Protein AF-A0A7M7NZY8-F1 (afdb_monomer_lite)

Organism: Strongylocentrotus purpuratus (NCBI:txid7668)

Radius of gyration: 24.79 Å; chains: 1; bounding box: 60×45×64 Å

Secondary structure (DSSP, 8-state):
--HHHHHHHHHHTT--HHHHHHHHHHTTT-HHHHHHHHHHHHHHTSS-HHHHHHHHHHHHHHTTS------S----TTSSPPHHHHHHHHHH--GGGHHHHHHHTT--HHHHHHHHHHTTT-HHHHHHHHHHHHHHT-S-HHHHHHHHHHHHHHHHHHHHHHTTTSSSEEEEEE-TT-EEEE-SSTT-EEEE-TTS-SS-EEEEEEEE-SPPTT-PPPTT----S-EEEEESTT---SS--EEE-------S-GGG--------------

Structure (mmCIF, N/CA/C/O backbone):
data_AF-A0A7M7NZY8-F1
#
_entry.id   AF-A0A7M7NZY8-F1
#
loop_
_atom_site.group_PDB
_atom_site.id
_atom_site.type_symbol
_atom_site.label_atom_id
_atom_site.label_alt_id
_atom_site.label_comp_id
_atom_site.label_asym_id
_atom_site.label_entity_id
_atom_site.label_seq_id
_atom_site.pdbx_PDB_ins_code
_atom_site.Cartn_x
_atom_site.Cartn_y
_atom_site.Cartn_z
_atom_site.occupancy
_atom_site.B_iso_or_equiv
_atom_site.auth_seq_id
_atom_site.auth_comp_id
_atom_site.auth_asym_id
_atom_site.auth_atom_id
_atom_site.pdbx_PDB_model_num
ATOM 1 N N . MET A 1 1 ? 8.444 -15.765 -13.192 1.00 59.84 1 MET A N 1
ATOM 2 C CA . MET A 1 1 ? 9.111 -14.461 -12.995 1.00 59.84 1 MET A CA 1
ATOM 3 C C . MET A 1 1 ? 8.100 -13.329 -13.208 1.00 59.84 1 MET A C 1
ATOM 5 O O . MET A 1 1 ? 7.383 -13.372 -14.203 1.00 59.84 1 MET A O 1
ATOM 9 N N . THR A 1 2 ? 7.966 -12.378 -12.279 1.00 64.44 2 THR A N 1
ATOM 10 C CA . THR A 1 2 ? 7.088 -11.190 -12.392 1.00 64.44 2 THR A CA 1
ATOM 11 C C . THR A 1 2 ? 7.692 -10.133 -13.327 1.00 64.44 2 THR A C 1
ATOM 13 O O . THR A 1 2 ? 8.817 -10.298 -13.799 1.00 64.44 2 THR A O 1
ATOM 16 N N . VAL A 1 3 ? 6.959 -9.047 -13.626 1.00 62.47 3 VAL A N 1
ATOM 17 C CA . VAL A 1 3 ? 7.521 -7.941 -14.431 1.00 62.47 3 VAL A CA 1
ATOM 18 C C . VAL A 1 3 ? 8.619 -7.193 -13.709 1.00 62.47 3 VAL A C 1
ATOM 20 O O . VAL A 1 3 ? 9.665 -6.949 -14.302 1.00 62.47 3 VAL A O 1
ATOM 23 N N . ASP A 1 4 ? 8.470 -6.995 -12.406 1.00 64.69 4 ASP A N 1
ATOM 24 C CA . ASP A 1 4 ? 9.533 -6.416 -11.591 1.00 64.69 4 ASP A CA 1
ATOM 25 C C . ASP A 1 4 ? 10.825 -7.239 -11.685 1.00 64.69 4 ASP A C 1
ATOM 27 O O . ASP A 1 4 ? 11.887 -6.680 -11.943 1.00 64.69 4 ASP A O 1
ATOM 31 N N . GLN A 1 5 ? 10.711 -8.569 -11.604 1.00 69.69 5 GLN A N 1
ATOM 32 C CA . GLN A 1 5 ? 11.854 -9.474 -11.709 1.00 69.69 5 GLN A CA 1
ATOM 33 C C . GLN A 1 5 ? 12.488 -9.490 -13.117 1.00 69.69 5 GLN A C 1
ATOM 35 O O . GLN A 1 5 ? 13.687 -9.716 -13.236 1.00 69.69 5 GLN A O 1
ATOM 40 N N . PHE A 1 6 ? 11.722 -9.224 -14.185 1.00 72.12 6 PHE A N 1
ATOM 41 C CA . PHE A 1 6 ? 12.264 -9.095 -15.547 1.00 72.12 6 PHE A CA 1
ATOM 42 C C . PHE A 1 6 ? 13.134 -7.846 -15.701 1.00 72.12 6 PHE A C 1
ATOM 44 O O . PHE A 1 6 ? 14.261 -7.947 -16.185 1.00 72.12 6 PHE A O 1
ATOM 51 N N . TYR A 1 7 ? 12.643 -6.690 -15.250 1.00 72.94 7 TYR A N 1
ATOM 52 C CA . TYR A 1 7 ? 13.412 -5.447 -15.310 1.00 72.94 7 TYR A CA 1
ATOM 53 C C . TYR A 1 7 ? 14.592 -5.451 -14.327 1.00 72.94 7 TYR A C 1
ATOM 55 O O . TYR A 1 7 ? 15.663 -4.970 -14.689 1.00 72.94 7 TYR A O 1
ATOM 63 N N . ASP A 1 8 ? 14.448 -6.047 -13.136 1.00 72.25 8 ASP A N 1
ATOM 64 C CA . ASP A 1 8 ? 15.563 -6.246 -12.196 1.00 72.25 8 ASP A CA 1
ATOM 65 C C . ASP A 1 8 ? 16.687 -7.063 -12.815 1.00 72.25 8 ASP A C 1
ATOM 67 O O . ASP A 1 8 ? 17.841 -6.635 -12.813 1.00 72.25 8 ASP A O 1
ATOM 71 N N . LEU A 1 9 ? 16.341 -8.230 -13.365 1.00 73.50 9 LEU A N 1
ATOM 72 C CA . LEU A 1 9 ? 17.308 -9.121 -13.983 1.00 73.50 9 LEU A CA 1
ATOM 73 C C . LEU A 1 9 ? 17.964 -8.446 -15.1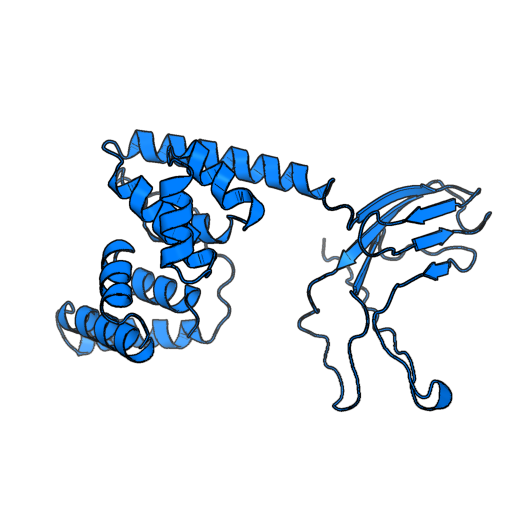89 1.00 73.50 9 LEU A C 1
ATOM 75 O O . LEU A 1 9 ? 19.183 -8.469 -15.314 1.00 73.50 9 LEU A O 1
ATOM 79 N N . GLY A 1 10 ? 17.184 -7.787 -16.046 1.00 75.75 10 GLY A N 1
ATOM 80 C CA . GLY A 1 10 ? 17.710 -7.067 -17.202 1.00 75.75 10 GLY A CA 1
ATOM 81 C C . GLY A 1 10 ? 18.699 -5.964 -16.821 1.00 75.75 10 GLY A C 1
ATOM 82 O O . GLY A 1 10 ? 19.796 -5.903 -17.377 1.00 75.75 10 GLY A O 1
ATOM 83 N N . VAL A 1 11 ? 18.364 -5.132 -15.831 1.00 75.25 11 VAL A N 1
ATOM 84 C CA . VAL A 1 11 ? 19.261 -4.072 -15.342 1.00 75.25 11 VAL A CA 1
ATOM 85 C C . VAL A 1 11 ? 20.499 -4.663 -14.659 1.00 75.25 11 VAL A C 1
ATOM 87 O O . VAL A 1 11 ? 21.604 -4.176 -14.894 1.00 75.25 11 VAL A O 1
ATOM 90 N N . ALA A 1 12 ? 20.358 -5.734 -13.871 1.00 71.00 12 ALA A N 1
ATOM 91 C CA . ALA A 1 12 ? 21.488 -6.431 -13.246 1.00 71.00 12 ALA A CA 1
ATOM 92 C C . ALA A 1 12 ? 22.446 -7.047 -14.282 1.00 71.00 12 ALA A C 1
ATOM 94 O O . ALA A 1 12 ? 23.657 -7.084 -14.073 1.00 71.00 12 ALA A O 1
ATOM 95 N N . LEU A 1 13 ? 21.914 -7.465 -15.431 1.00 70.69 13 LEU A N 1
ATOM 96 C CA . LEU A 1 13 ? 22.676 -7.949 -16.581 1.00 70.69 13 LEU A CA 1
ATOM 97 C C . LEU A 1 13 ? 23.252 -6.813 -17.452 1.00 70.69 13 LEU A C 1
ATOM 99 O O . LEU A 1 13 ? 23.922 -7.086 -18.449 1.00 70.69 13 LEU A O 1
ATOM 103 N N . GLY A 1 14 ? 23.025 -5.546 -17.088 1.00 68.62 14 GLY A N 1
ATOM 104 C CA . GLY A 1 14 ? 23.580 -4.372 -17.765 1.00 68.62 14 GLY A CA 1
ATOM 105 C C . GLY A 1 14 ? 22.779 -3.882 -18.974 1.00 68.62 14 GLY A C 1
ATOM 106 O O . GLY A 1 14 ? 23.318 -3.150 -19.805 1.00 68.62 14 GLY A O 1
ATOM 107 N N . PHE A 1 15 ? 21.513 -4.282 -19.112 1.00 73.38 15 PHE A N 1
ATOM 108 C CA . PHE A 1 15 ? 20.618 -3.724 -20.127 1.00 73.38 15 PHE A CA 1
ATOM 109 C C 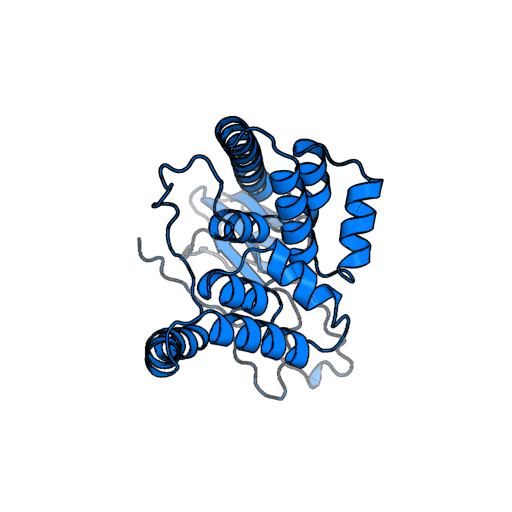. PHE A 1 15 ? 20.055 -2.388 -19.679 1.00 73.38 15 PHE A C 1
ATOM 111 O O . PHE A 1 15 ? 19.787 -2.175 -18.495 1.00 73.38 15 PHE A O 1
ATOM 118 N N . THR A 1 16 ? 19.799 -1.520 -20.656 1.00 77.25 16 THR A N 1
ATOM 119 C CA . THR A 1 16 ? 18.993 -0.329 -20.404 1.00 77.25 16 THR A CA 1
ATOM 120 C C . THR A 1 16 ? 17.505 -0.661 -20.436 1.00 77.25 16 THR A C 1
ATOM 122 O O . THR A 1 16 ? 17.083 -1.582 -21.142 1.00 77.25 16 THR A O 1
ATOM 125 N N . ILE A 1 17 ? 16.678 0.122 -19.742 1.00 73.62 17 ILE A N 1
ATOM 126 C CA . ILE A 1 17 ? 15.220 -0.079 -19.727 1.00 73.62 17 ILE A CA 1
ATOM 127 C C . ILE A 1 17 ? 14.646 -0.013 -21.150 1.00 73.62 17 ILE A C 1
ATOM 129 O O . ILE A 1 17 ? 13.806 -0.825 -21.512 1.00 73.62 17 ILE A O 1
ATOM 133 N N . GLN A 1 18 ? 15.175 0.865 -22.007 1.00 71.38 18 GLN A N 1
ATOM 134 C CA . GLN A 1 18 ? 14.760 0.946 -23.414 1.00 71.38 18 GLN A CA 1
ATOM 135 C C . GLN A 1 18 ? 15.075 -0.325 -24.216 1.00 71.38 18 GLN A C 1
ATOM 137 O O . GLN A 1 18 ? 14.305 -0.710 -25.095 1.00 71.38 18 GLN A O 1
ATOM 142 N N . GLN A 1 19 ? 16.209 -0.980 -23.945 1.00 73.38 19 GLN A N 1
ATOM 143 C CA . GLN A 1 19 ? 16.532 -2.258 -24.583 1.00 73.38 19 GLN A CA 1
ATOM 144 C C . GLN A 1 19 ? 15.552 -3.348 -24.137 1.00 73.38 19 GLN A C 1
ATOM 146 O O . GLN A 1 19 ? 15.123 -4.152 -24.964 1.00 73.38 19 GLN A O 1
ATOM 151 N N . LEU A 1 20 ? 15.161 -3.339 -22.862 1.00 75.25 20 LEU A N 1
ATOM 152 C CA . LEU A 1 20 ? 14.185 -4.270 -22.298 1.00 75.25 20 LEU A CA 1
ATOM 153 C C . LEU A 1 20 ? 12.774 -4.023 -22.849 1.00 75.25 20 LEU A C 1
ATOM 155 O O . LEU A 1 20 ? 12.127 -4.984 -23.259 1.00 75.25 20 LEU A O 1
ATOM 159 N N . ASP A 1 21 ? 12.352 -2.762 -22.985 1.00 71.50 21 ASP A N 1
ATOM 160 C CA . ASP A 1 21 ? 11.073 -2.376 -23.601 1.00 71.50 21 ASP A CA 1
ATOM 161 C C . ASP A 1 21 ? 10.961 -2.912 -25.039 1.00 71.50 21 ASP A C 1
ATOM 163 O O . ASP A 1 21 ? 9.914 -3.410 -25.450 1.00 71.50 21 ASP A O 1
ATOM 167 N N . VAL A 1 22 ? 12.042 -2.845 -25.829 1.00 73.50 22 VAL A N 1
ATOM 168 C CA . VAL A 1 22 ? 12.064 -3.370 -27.208 1.00 73.50 22 VAL A CA 1
ATOM 169 C C . VAL A 1 22 ? 11.944 -4.896 -27.232 1.00 73.50 22 VAL A C 1
ATOM 171 O O . VAL A 1 22 ? 11.266 -5.440 -28.110 1.00 73.50 22 VAL A O 1
ATOM 174 N N . ILE A 1 23 ? 12.597 -5.586 -26.294 1.00 69.75 23 ILE A N 1
ATOM 175 C CA . ILE A 1 23 ? 12.551 -7.050 -26.174 1.00 69.75 23 ILE A CA 1
ATOM 176 C C . ILE A 1 23 ? 11.149 -7.502 -25.744 1.00 69.75 23 ILE A C 1
ATOM 178 O O . ILE A 1 23 ? 10.574 -8.390 -26.375 1.00 69.75 23 ILE A O 1
ATOM 182 N N . GLU A 1 24 ? 10.562 -6.843 -24.744 1.00 68.94 24 GLU A N 1
ATOM 183 C CA . GLU A 1 24 ? 9.205 -7.119 -24.264 1.00 68.94 24 GLU A CA 1
ATOM 184 C C . GLU A 1 24 ? 8.153 -6.814 -25.345 1.00 68.94 24 GLU A C 1
ATOM 186 O O . GLU A 1 24 ? 7.290 -7.645 -25.638 1.00 68.94 24 GLU A O 1
ATOM 191 N N . TYR A 1 25 ? 8.274 -5.674 -26.034 1.00 64.19 25 TYR A N 1
ATOM 192 C CA . TYR A 1 25 ? 7.350 -5.260 -27.093 1.00 64.19 25 TYR A CA 1
ATOM 193 C C . TYR A 1 25 ? 7.310 -6.239 -28.274 1.00 64.19 25 TYR A C 1
ATOM 195 O O . TYR A 1 25 ? 6.233 -6.548 -28.790 1.00 64.19 25 TYR A O 1
ATOM 203 N N . ARG A 1 26 ? 8.465 -6.763 -28.711 1.00 60.44 26 ARG A N 1
ATOM 204 C CA . ARG A 1 26 ? 8.531 -7.738 -29.819 1.00 60.44 26 ARG A CA 1
ATOM 205 C C . ARG A 1 26 ? 7.840 -9.061 -29.494 1.00 60.44 26 ARG A C 1
ATOM 207 O O . ARG A 1 26 ? 7.480 -9.795 -30.414 1.00 60.44 26 ARG A O 1
ATOM 214 N N . ARG A 1 27 ? 7.654 -9.375 -28.212 1.00 62.91 27 ARG A N 1
ATOM 215 C CA . ARG A 1 27 ? 7.157 -10.665 -27.725 1.00 62.91 27 ARG A CA 1
ATOM 216 C C . ARG A 1 27 ? 5.874 -10.505 -26.922 1.00 62.91 27 ARG A C 1
ATOM 218 O O . ARG A 1 27 ? 5.691 -11.225 -25.955 1.00 62.91 27 ARG A O 1
ATOM 225 N N . PHE A 1 28 ? 4.978 -9.621 -27.374 1.00 53.75 28 PHE A N 1
ATOM 226 C CA . PHE A 1 28 ? 3.767 -9.061 -26.734 1.00 53.75 28 PHE A CA 1
ATOM 227 C C . PHE A 1 28 ? 2.837 -9.992 -25.907 1.00 53.75 28 PHE A C 1
ATOM 229 O O . PHE A 1 28 ? 1.859 -9.504 -25.345 1.00 53.75 28 PHE A O 1
ATOM 236 N N . ARG A 1 29 ? 3.086 -11.308 -25.827 1.00 53.41 29 ARG A N 1
ATOM 237 C CA . ARG A 1 29 ? 2.423 -12.288 -24.941 1.00 53.41 29 ARG A CA 1
ATOM 238 C C . ARG A 1 29 ? 3.301 -13.467 -24.485 1.00 53.41 29 ARG A C 1
ATOM 240 O O . ARG A 1 29 ? 2.819 -14.287 -23.712 1.00 53.41 29 ARG A O 1
ATOM 247 N N . ASP A 1 30 ? 4.545 -13.570 -24.946 1.00 66.12 30 ASP A N 1
ATOM 248 C CA . ASP A 1 30 ? 5.444 -14.685 -24.645 1.00 66.12 30 ASP A CA 1
ATOM 249 C C . ASP A 1 30 ? 6.611 -14.202 -23.787 1.00 66.12 30 ASP A C 1
ATOM 251 O O . ASP A 1 30 ? 7.681 -13.796 -24.251 1.00 66.12 30 ASP A O 1
ATOM 255 N N . ARG A 1 31 ? 6.334 -14.191 -22.489 1.00 65.00 31 ARG A N 1
ATOM 256 C CA . ARG A 1 31 ? 7.251 -13.696 -21.476 1.00 65.00 31 ARG A CA 1
ATOM 257 C C . ARG A 1 31 ? 8.487 -14.579 -21.357 1.00 65.00 31 ARG A C 1
ATOM 259 O O . ARG A 1 31 ? 9.580 -14.056 -21.177 1.00 65.00 31 ARG A O 1
ATOM 266 N N . GLU A 1 32 ? 8.319 -15.892 -21.463 1.00 59.44 32 GLU A N 1
ATOM 267 C CA . GLU A 1 32 ? 9.436 -16.837 -21.431 1.00 59.44 32 GLU A CA 1
ATOM 268 C C . GLU A 1 32 ? 10.366 -16.600 -22.621 1.00 59.44 32 GLU A C 1
ATOM 270 O O . GLU A 1 32 ? 11.583 -16.537 -22.444 1.00 59.44 32 GLU A O 1
ATOM 275 N N . GLN A 1 33 ? 9.807 -16.322 -23.799 1.00 62.62 33 GLN A N 1
ATOM 276 C CA . GLN A 1 33 ? 10.589 -15.964 -24.976 1.00 62.62 33 GLN A CA 1
ATOM 277 C C . GLN A 1 33 ? 11.263 -14.588 -24.858 1.00 62.62 33 GLN A C 1
ATOM 279 O O . GLN A 1 33 ? 12.395 -14.434 -25.308 1.00 62.62 33 GLN A O 1
ATOM 284 N N . ALA A 1 34 ? 10.625 -13.590 -24.237 1.00 64.94 34 ALA A N 1
ATOM 285 C CA . ALA A 1 34 ? 11.253 -12.288 -23.975 1.00 64.94 34 ALA A CA 1
ATOM 286 C C . ALA A 1 34 ? 12.458 -12.417 -23.025 1.00 64.94 34 ALA A C 1
ATOM 288 O O . ALA A 1 34 ? 13.508 -11.813 -23.244 1.00 64.94 34 ALA A O 1
ATOM 289 N N . ILE A 1 35 ? 12.322 -13.250 -21.990 1.00 66.50 35 ILE A N 1
ATOM 290 C CA . ILE A 1 35 ? 13.401 -13.576 -21.051 1.00 66.50 35 ILE A CA 1
ATOM 291 C C . ILE A 1 35 ? 14.525 -14.311 -21.777 1.00 66.50 35 ILE A C 1
ATOM 293 O O . ILE A 1 35 ? 15.690 -13.944 -21.640 1.00 66.50 35 ILE A O 1
ATOM 297 N N . TYR A 1 36 ? 14.183 -15.319 -22.577 1.00 63.19 36 TYR A N 1
ATOM 298 C CA . TYR A 1 36 ? 15.145 -16.056 -23.383 1.00 63.19 36 TYR A CA 1
ATOM 299 C C . TYR A 1 36 ? 15.918 -15.124 -24.326 1.00 63.19 36 TYR A C 1
ATOM 301 O O . TYR A 1 36 ? 17.146 -15.140 -24.316 1.00 63.19 36 TYR A O 1
ATOM 309 N N . ASP A 1 37 ? 15.231 -14.258 -25.073 1.00 65.19 37 ASP A N 1
ATOM 310 C CA . ASP A 1 37 ? 15.849 -13.316 -26.012 1.00 65.19 37 ASP A CA 1
ATOM 311 C C . ASP A 1 37 ? 16.771 -12.308 -25.288 1.00 65.19 37 ASP A C 1
ATOM 313 O O . ASP A 1 37 ? 17.864 -12.006 -25.776 1.00 65.19 37 ASP A O 1
ATOM 317 N N . MET A 1 38 ? 16.388 -11.835 -24.094 1.00 76.19 38 MET A N 1
ATOM 318 C CA . MET A 1 38 ? 17.239 -11.002 -23.230 1.00 76.19 38 MET A CA 1
ATOM 319 C C . MET A 1 38 ? 18.515 -11.745 -22.813 1.00 76.19 38 MET A C 1
ATOM 321 O O . MET A 1 38 ? 19.619 -11.227 -22.987 1.00 76.19 38 MET A O 1
ATOM 325 N N . LEU A 1 39 ? 18.383 -12.971 -22.303 1.00 67.44 39 LEU A N 1
ATOM 326 C CA . LEU A 1 39 ? 19.513 -13.786 -21.850 1.00 67.44 39 LEU A CA 1
ATOM 327 C C . LEU A 1 39 ? 20.437 -14.194 -23.007 1.00 67.44 39 LEU A C 1
ATOM 329 O O . LEU A 1 39 ? 21.658 -14.226 -22.845 1.00 67.44 39 LEU A O 1
ATOM 333 N N . VAL A 1 40 ? 19.881 -14.457 -24.192 1.00 68.50 40 VAL A N 1
ATOM 334 C CA . VAL A 1 40 ? 20.647 -14.715 -25.419 1.00 68.50 40 VAL A CA 1
ATOM 335 C C . VAL A 1 40 ? 21.450 -13.479 -25.805 1.00 68.50 40 VAL A C 1
ATOM 337 O O . VAL A 1 40 ? 22.667 -13.578 -25.949 1.00 68.50 40 VAL A O 1
ATOM 340 N N . THR A 1 41 ? 20.795 -12.318 -25.877 1.00 71.94 41 THR A N 1
ATOM 341 C CA . THR A 1 41 ? 21.437 -11.037 -26.208 1.00 71.94 41 THR A CA 1
ATOM 342 C C . THR A 1 41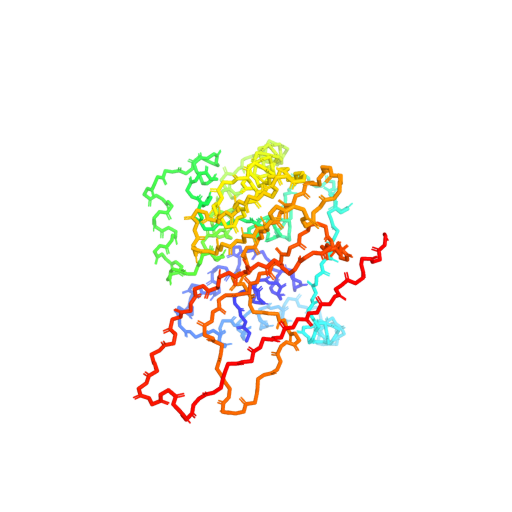 ? 22.547 -10.698 -25.213 1.00 71.94 41 THR A C 1
ATOM 344 O O . THR A 1 41 ? 23.581 -10.150 -25.585 1.00 71.94 41 THR A O 1
ATOM 347 N N . TRP A 1 42 ? 22.354 -11.028 -23.936 1.00 77.06 42 TRP A N 1
ATOM 348 C CA . TRP A 1 42 ? 23.350 -10.805 -22.896 1.00 77.06 42 TRP A CA 1
ATOM 349 C C . TRP A 1 42 ? 24.580 -11.685 -23.093 1.00 77.06 42 TRP A C 1
ATOM 351 O O . TRP A 1 42 ? 25.706 -11.193 -23.095 1.00 77.06 42 TRP A O 1
ATOM 361 N N . ARG A 1 43 ? 24.353 -12.989 -23.279 1.00 66.81 43 ARG A N 1
ATOM 362 C CA . ARG A 1 43 ? 25.396 -13.995 -23.487 1.00 66.81 43 ARG A CA 1
ATOM 363 C C . ARG A 1 43 ? 26.246 -13.675 -24.713 1.00 66.81 43 ARG A C 1
ATOM 365 O O . ARG A 1 43 ? 27.458 -13.834 -24.655 1.00 66.81 43 ARG A O 1
ATOM 372 N N . GLU A 1 44 ? 25.627 -13.207 -25.794 1.00 71.31 44 GLU A N 1
ATOM 373 C CA . GLU A 1 44 ? 26.321 -12.803 -27.024 1.00 71.31 44 GLU A CA 1
ATOM 374 C C . GLU A 1 44 ? 27.232 -11.581 -26.832 1.00 71.31 44 GLU A C 1
ATOM 376 O O . GLU A 1 44 ? 28.187 -11.406 -27.585 1.00 71.31 44 GLU A O 1
ATOM 381 N N . ARG A 1 45 ? 26.979 -10.751 -25.811 1.00 73.00 45 ARG A N 1
ATOM 382 C CA . ARG A 1 45 ? 27.817 -9.593 -25.455 1.00 73.00 45 ARG A CA 1
ATOM 383 C C . ARG A 1 45 ? 28.998 -9.952 -24.548 1.00 73.00 45 ARG A C 1
ATOM 385 O O . ARG A 1 45 ? 29.848 -9.095 -24.314 1.00 73.00 45 ARG A O 1
ATOM 392 N N . GLN A 1 46 ? 29.058 -11.176 -24.022 1.00 70.00 46 GLN A N 1
ATOM 393 C CA . GLN A 1 46 ? 30.133 -11.587 -23.122 1.00 70.00 46 GLN A CA 1
ATOM 394 C C . GLN A 1 46 ? 31.379 -12.041 -23.898 1.00 70.00 46 GLN A C 1
ATOM 396 O O . GLN A 1 46 ? 31.260 -12.720 -24.917 1.00 70.00 46 GLN A O 1
ATOM 401 N N . PRO A 1 47 ? 32.593 -11.738 -23.402 1.00 70.19 47 PRO A N 1
ATOM 402 C CA . PRO A 1 47 ? 33.840 -12.070 -24.094 1.00 70.19 47 PRO A CA 1
ATOM 403 C C . PRO A 1 47 ? 34.128 -13.580 -24.153 1.00 70.19 47 PRO A C 1
ATOM 405 O O . PRO A 1 47 ? 34.896 -14.026 -25.000 1.00 70.19 47 PRO A O 1
ATOM 408 N N . SER A 1 48 ? 33.537 -14.383 -23.259 1.00 76.81 48 SER A N 1
ATOM 409 C CA . SER A 1 48 ? 33.600 -15.849 -23.307 1.00 76.81 48 SER A CA 1
ATOM 410 C C . SER A 1 48 ? 32.460 -16.498 -22.515 1.00 76.81 48 SER A C 1
ATOM 412 O O . SER A 1 48 ? 31.917 -15.904 -21.581 1.00 76.81 48 SER A O 1
ATOM 414 N N . GLY A 1 49 ? 32.139 -17.757 -22.833 1.00 64.50 49 GLY A N 1
ATOM 415 C CA . GLY A 1 49 ? 31.128 -18.530 -22.098 1.00 64.50 49 GLY A CA 1
ATOM 416 C C . GLY A 1 49 ? 31.492 -18.799 -20.631 1.00 64.50 49 GLY A C 1
ATOM 417 O O . GLY A 1 49 ? 30.601 -18.908 -19.793 1.00 64.50 49 GLY A O 1
ATOM 418 N N . HIS A 1 50 ? 32.788 -18.848 -20.300 1.00 66.94 50 HIS A N 1
ATOM 419 C CA . HIS A 1 50 ? 33.259 -18.983 -18.918 1.00 66.94 50 HIS A CA 1
ATOM 420 C C . HIS A 1 50 ? 32.989 -17.707 -18.107 1.00 66.94 50 HIS A C 1
ATOM 422 O O . HIS A 1 50 ? 32.465 -17.784 -17.001 1.00 66.94 50 HIS A O 1
ATOM 428 N N . ALA A 1 51 ? 33.278 -16.530 -18.675 1.00 64.06 51 ALA A N 1
ATOM 429 C CA . ALA A 1 51 ? 32.987 -15.245 -18.035 1.00 64.06 51 ALA A CA 1
ATOM 430 C C . ALA A 1 51 ? 31.475 -15.027 -17.837 1.00 64.06 51 ALA A C 1
ATOM 432 O O . ALA A 1 51 ? 31.049 -14.580 -16.775 1.00 64.06 51 ALA A O 1
ATOM 433 N N . ALA A 1 52 ? 30.658 -15.425 -18.821 1.00 58.62 52 ALA A N 1
ATOM 434 C CA . ALA A 1 52 ? 29.203 -15.404 -18.691 1.00 58.62 52 ALA A CA 1
ATOM 435 C C . ALA A 1 52 ? 28.718 -16.305 -17.539 1.00 58.62 52 ALA A C 1
ATOM 437 O O . ALA A 1 52 ? 27.865 -15.913 -16.752 1.00 58.62 52 ALA A O 1
ATOM 438 N N . ARG A 1 53 ? 29.276 -17.511 -17.394 1.00 63.81 53 ARG A N 1
ATOM 439 C CA . ARG A 1 53 ? 28.866 -18.448 -16.340 1.00 63.81 53 ARG A CA 1
ATOM 440 C C . ARG A 1 53 ? 29.184 -17.934 -14.930 1.00 63.81 53 ARG A C 1
ATOM 442 O O . ARG A 1 53 ? 28.318 -18.019 -14.065 1.00 63.81 53 ARG A O 1
ATOM 449 N N . GLU A 1 54 ? 30.373 -17.367 -14.727 1.00 68.06 54 GLU A N 1
ATOM 450 C CA . GLU A 1 54 ? 30.802 -16.797 -13.437 1.00 68.06 54 GLU A CA 1
ATOM 451 C C . GLU A 1 54 ? 29.948 -15.593 -13.008 1.00 68.06 54 GLU A C 1
ATOM 453 O O . GLU A 1 54 ? 29.672 -15.424 -11.825 1.00 68.06 54 GLU A O 1
ATOM 458 N N . MET A 1 55 ? 29.475 -14.776 -13.957 1.00 64.44 55 MET A N 1
ATOM 459 C CA . MET A 1 55 ? 28.573 -13.655 -13.656 1.00 64.44 55 MET A CA 1
ATOM 460 C C . MET A 1 55 ? 27.115 -14.088 -13.447 1.00 64.44 55 MET A C 1
ATOM 462 O O . MET A 1 55 ? 26.383 -13.441 -12.704 1.00 64.44 55 MET A O 1
ATOM 466 N N . PHE A 1 56 ? 26.674 -15.160 -14.109 1.00 59.16 56 PHE A N 1
ATOM 467 C CA . PHE A 1 56 ? 25.274 -15.591 -14.094 1.00 59.16 56 PHE A CA 1
ATOM 468 C C . PHE A 1 56 ? 24.900 -16.404 -12.847 1.00 59.16 56 PHE A C 1
ATOM 470 O O . PHE A 1 56 ? 23.787 -16.269 -12.345 1.00 59.16 56 PHE A O 1
ATOM 477 N N . LEU A 1 57 ? 25.817 -17.227 -12.325 1.00 61.28 57 LEU A N 1
ATOM 478 C CA . LEU A 1 57 ? 25.551 -18.105 -11.176 1.00 61.28 57 LEU A CA 1
ATOM 479 C C . LEU A 1 57 ? 25.167 -17.344 -9.887 1.00 61.28 57 LEU A C 1
ATOM 481 O O . LEU A 1 57 ? 24.125 -17.673 -9.322 1.00 61.28 57 LEU A O 1
ATOM 485 N N . PRO A 1 58 ? 25.888 -16.286 -9.460 1.00 63.19 58 PRO A N 1
ATOM 486 C CA . PRO A 1 58 ? 25.512 -15.523 -8.265 1.00 63.19 58 PRO A CA 1
ATOM 487 C C . PRO A 1 58 ? 24.190 -14.759 -8.434 1.00 63.19 58 PRO A C 1
ATOM 489 O O . PRO A 1 58 ? 23.441 -14.581 -7.476 1.00 63.19 58 PRO A O 1
ATOM 492 N N . LEU A 1 59 ? 23.884 -14.310 -9.660 1.00 58.03 59 LEU A N 1
ATOM 493 C CA . LEU A 1 59 ? 22.619 -13.639 -9.974 1.00 58.03 59 LEU A CA 1
ATOM 494 C C . LEU A 1 59 ? 21.435 -14.602 -9.839 1.00 58.03 59 LEU A C 1
ATOM 496 O O . LEU A 1 59 ? 20.431 -14.235 -9.234 1.00 58.03 59 LEU A O 1
ATOM 500 N N . MET A 1 60 ? 21.571 -15.833 -10.337 1.00 53.22 60 MET A N 1
ATOM 501 C CA . MET A 1 60 ? 20.564 -16.885 -10.169 1.00 53.22 60 MET A CA 1
ATOM 502 C C . MET A 1 60 ? 20.322 -17.230 -8.695 1.00 53.22 60 MET A C 1
ATOM 504 O O . MET A 1 60 ? 19.169 -17.336 -8.296 1.00 53.22 60 MET A O 1
ATOM 508 N N . GLU A 1 61 ? 21.377 -17.323 -7.881 1.00 54.81 61 GLU A N 1
ATOM 509 C CA . GLU A 1 61 ? 21.256 -17.565 -6.433 1.00 54.81 61 GLU A CA 1
ATOM 510 C C . GLU A 1 61 ? 20.611 -16.381 -5.686 1.00 54.81 61 GLU A C 1
ATOM 512 O O . GLU A 1 61 ? 19.879 -16.576 -4.718 1.00 54.81 61 GLU A O 1
ATOM 517 N N . SER A 1 62 ? 20.820 -15.142 -6.151 1.00 54.41 62 SER A N 1
ATOM 518 C CA . SER A 1 62 ? 20.196 -13.946 -5.560 1.00 54.41 62 SER A CA 1
ATOM 519 C C . SER A 1 62 ? 18.700 -13.795 -5.858 1.00 54.41 62 SER A C 1
ATOM 521 O O . SER A 1 62 ? 17.993 -13.144 -5.090 1.00 54.41 62 SER A O 1
ATOM 523 N N . LEU A 1 63 ? 18.207 -14.389 -6.951 1.00 46.44 63 LEU A N 1
ATOM 524 C CA . LEU A 1 63 ? 16.798 -14.309 -7.355 1.00 46.44 63 LEU A CA 1
ATOM 525 C C . LEU A 1 63 ? 15.867 -15.138 -6.450 1.00 46.44 63 LEU A C 1
ATOM 527 O O . LEU A 1 63 ? 14.662 -14.880 -6.437 1.00 46.44 63 LEU A O 1
ATOM 531 N N . ASP A 1 64 ? 16.419 -16.079 -5.677 1.00 46.12 64 ASP A N 1
ATOM 532 C CA . ASP A 1 64 ? 15.696 -16.903 -4.698 1.00 46.12 64 ASP A CA 1
ATOM 533 C C . ASP A 1 64 ? 15.525 -16.212 -3.325 1.00 46.12 64 ASP A C 1
ATOM 535 O O . ASP A 1 64 ? 14.884 -16.759 -2.425 1.00 46.12 64 ASP A O 1
ATOM 539 N N . SER A 1 65 ? 16.044 -14.989 -3.156 1.00 42.84 65 SER A N 1
ATOM 540 C CA . SER A 1 65 ? 15.912 -14.188 -1.933 1.00 42.84 65 SER A CA 1
ATOM 541 C C . SER A 1 65 ? 15.115 -12.898 -2.189 1.00 42.84 65 SER A C 1
ATOM 543 O O . SER A 1 65 ? 15.335 -12.228 -3.202 1.00 42.84 65 SER A O 1
ATOM 545 N N . PRO A 1 66 ? 14.190 -12.491 -1.296 1.00 38.94 66 PRO A N 1
ATOM 546 C CA . PRO A 1 66 ? 13.499 -11.216 -1.421 1.00 38.94 66 PRO A CA 1
ATOM 547 C C . PRO A 1 66 ? 14.478 -10.081 -1.093 1.00 38.94 66 PRO A C 1
ATOM 549 O O . PRO A 1 66 ? 14.699 -9.744 0.067 1.00 38.94 66 PRO A O 1
ATOM 552 N N . ALA A 1 67 ? 15.090 -9.499 -2.123 1.00 40.78 67 ALA A N 1
ATOM 553 C CA . ALA A 1 67 ? 15.992 -8.364 -1.976 1.00 40.78 67 ALA A CA 1
ATOM 554 C C . ALA A 1 67 ? 15.205 -7.077 -1.664 1.00 40.78 67 ALA A C 1
ATOM 556 O O . ALA A 1 67 ? 14.857 -6.297 -2.555 1.00 40.78 67 ALA A O 1
ATOM 557 N N . GLU A 1 68 ? 14.925 -6.859 -0.380 1.00 46.94 68 GLU A N 1
ATOM 558 C CA . GLU A 1 68 ? 14.728 -5.522 0.172 1.00 46.94 68 GLU A CA 1
ATOM 559 C C . GLU A 1 68 ? 16.081 -4.824 0.374 1.00 46.94 68 GLU A C 1
ATOM 561 O O . GLU A 1 68 ? 17.080 -5.433 0.741 1.00 46.94 68 GLU A O 1
ATOM 566 N N . GLU A 1 69 ? 16.057 -3.518 0.110 1.00 49.97 69 GLU A N 1
ATOM 567 C CA . GLU A 1 69 ? 17.069 -2.512 0.431 1.00 49.97 69 GLU A CA 1
ATOM 568 C C . GLU A 1 69 ? 18.504 -2.736 -0.072 1.00 49.97 69 GLU A C 1
ATOM 570 O O . GLU A 1 69 ? 19.367 -3.346 0.554 1.00 49.97 69 GLU A O 1
ATOM 575 N N . THR A 1 70 ? 18.844 -2.039 -1.160 1.00 38.34 70 THR A N 1
ATOM 576 C CA . THR A 1 70 ? 20.223 -1.566 -1.335 1.00 38.34 70 THR A CA 1
ATOM 577 C C . THR A 1 70 ? 20.252 -0.157 -1.921 1.00 38.34 70 THR A C 1
ATOM 579 O O . THR A 1 70 ? 20.170 0.048 -3.129 1.00 38.34 70 THR A O 1
ATOM 582 N N . ALA A 1 71 ? 20.336 0.792 -0.988 1.00 37.62 71 ALA A N 1
ATOM 583 C CA . ALA A 1 71 ? 21.213 1.962 -0.962 1.00 37.62 71 ALA A CA 1
ATOM 584 C C . ALA A 1 71 ? 21.295 2.889 -2.197 1.00 37.62 71 ALA A C 1
ATOM 586 O O . ALA A 1 71 ? 21.905 2.586 -3.220 1.00 37.62 71 ALA A O 1
ATOM 587 N N . ILE A 1 72 ? 20.814 4.122 -1.996 1.00 38.78 72 ILE A N 1
ATOM 588 C CA . ILE A 1 72 ? 21.047 5.315 -2.832 1.00 38.78 72 ILE A CA 1
ATOM 589 C C . ILE A 1 72 ? 22.396 5.958 -2.440 1.00 38.78 72 ILE A C 1
ATOM 591 O O . ILE A 1 72 ? 22.465 7.144 -2.130 1.00 38.78 72 ILE A O 1
ATOM 595 N N . SER A 1 73 ? 23.480 5.180 -2.401 1.00 42.12 73 SER A N 1
ATOM 596 C CA . SER A 1 73 ? 24.803 5.723 -2.033 1.00 42.12 73 SER A CA 1
ATOM 597 C C . SER A 1 73 ? 25.725 5.969 -3.221 1.00 42.12 73 SER A C 1
ATOM 599 O O . SER A 1 73 ? 26.726 6.652 -3.051 1.00 42.12 73 SER A O 1
ATOM 601 N N . ASP A 1 74 ? 25.399 5.473 -4.417 1.00 40.66 74 ASP A N 1
ATOM 602 C CA . ASP A 1 74 ? 26.308 5.547 -5.565 1.00 40.66 74 ASP A CA 1
ATOM 603 C C . ASP A 1 74 ? 25.739 6.426 -6.683 1.00 40.66 74 ASP A C 1
ATOM 605 O O . ASP A 1 74 ? 25.225 5.980 -7.712 1.00 40.66 74 ASP A O 1
ATOM 609 N N . ILE A 1 75 ? 25.799 7.739 -6.459 1.00 44.84 75 ILE A N 1
ATOM 610 C CA . ILE A 1 75 ? 25.560 8.723 -7.514 1.00 44.84 75 ILE A CA 1
ATOM 611 C C . ILE A 1 75 ? 26.871 8.882 -8.286 1.00 44.84 75 ILE A C 1
ATOM 613 O O . ILE A 1 75 ? 27.711 9.717 -7.958 1.00 44.84 75 ILE A O 1
ATOM 617 N N . GLY A 1 76 ? 27.030 8.078 -9.337 1.00 43.19 76 GLY A N 1
ATOM 618 C CA . GLY A 1 76 ? 28.148 8.179 -10.271 1.00 43.19 76 GLY A CA 1
ATOM 619 C C . GLY A 1 76 ? 28.302 9.584 -10.880 1.00 43.19 76 GLY A C 1
ATOM 620 O O . GLY A 1 76 ? 27.323 10.285 -11.180 1.00 43.19 76 GLY A O 1
ATOM 621 N N . LEU A 1 77 ? 29.567 9.962 -11.087 1.00 43.72 77 LEU A N 1
ATOM 622 C CA . LEU A 1 77 ? 30.079 11.240 -11.610 1.00 43.72 77 LEU A CA 1
ATOM 623 C C . LEU A 1 77 ? 29.706 11.548 -13.080 1.00 43.72 77 LEU A C 1
ATOM 625 O O . LEU A 1 77 ? 30.142 12.558 -13.621 1.00 43.72 77 LEU A O 1
ATOM 629 N N . THR A 1 78 ? 28.893 10.723 -13.743 1.00 46.50 78 THR A N 1
ATOM 630 C CA . THR A 1 78 ? 28.686 10.762 -15.204 1.00 46.50 78 THR A CA 1
ATOM 631 C C . THR A 1 78 ? 27.530 11.643 -15.689 1.00 46.50 78 THR A C 1
ATOM 633 O O . THR A 1 78 ? 27.256 11.689 -16.881 1.00 46.50 78 THR A O 1
ATOM 636 N N . GLY A 1 79 ? 26.834 12.375 -14.816 1.00 52.03 79 GLY A N 1
ATOM 637 C CA . GLY A 1 79 ? 25.745 13.284 -15.215 1.00 52.03 79 GLY A CA 1
ATOM 638 C C . GLY A 1 79 ? 24.447 12.598 -15.680 1.00 52.03 79 GLY A C 1
ATOM 639 O O . GLY A 1 79 ? 23.380 13.187 -15.529 1.00 52.03 79 GLY A O 1
ATOM 640 N N . GLU A 1 80 ? 24.494 11.349 -16.139 1.00 56.22 80 GLU A N 1
ATOM 641 C CA . GLU A 1 80 ? 23.336 10.522 -16.513 1.00 56.22 80 GLU A CA 1
ATOM 642 C C . GLU A 1 80 ? 22.666 9.896 -15.277 1.00 56.22 80 GLU A C 1
ATOM 644 O O . GLU A 1 80 ? 23.328 9.645 -14.268 1.00 56.22 80 GLU A O 1
ATOM 649 N N . ILE A 1 81 ? 21.343 9.700 -15.291 1.00 57.59 81 ILE A N 1
ATOM 650 C CA . ILE A 1 81 ? 20.628 9.031 -14.187 1.00 57.59 81 ILE A CA 1
ATOM 651 C C . ILE A 1 81 ? 20.631 7.526 -14.488 1.00 57.59 81 ILE A C 1
ATOM 653 O O . ILE A 1 81 ? 20.097 7.147 -15.527 1.00 57.59 81 ILE A O 1
ATOM 657 N N . PRO A 1 82 ? 21.197 6.670 -13.619 1.00 69.38 82 PRO A N 1
ATOM 658 C CA . PRO A 1 82 ? 21.219 5.230 -13.858 1.00 69.38 82 PRO A CA 1
ATOM 659 C C . PRO A 1 82 ? 19.811 4.624 -13.898 1.00 69.38 82 PRO A C 1
ATOM 661 O O . PRO A 1 82 ? 18.961 4.962 -13.071 1.00 69.38 82 PRO A O 1
ATOM 664 N N . ASP A 1 83 ? 19.599 3.646 -14.776 1.00 64.50 83 ASP A N 1
ATOM 665 C CA . ASP A 1 83 ? 18.319 2.936 -14.913 1.00 64.50 83 ASP A CA 1
ATOM 666 C C . ASP A 1 83 ? 17.884 2.226 -13.621 1.00 64.50 83 ASP A C 1
ATOM 668 O O . ASP A 1 83 ? 16.698 2.178 -13.304 1.00 64.50 83 ASP A O 1
ATOM 672 N N . ARG A 1 84 ? 18.838 1.779 -12.792 1.00 61.19 84 ARG A N 1
ATOM 673 C CA . ARG A 1 84 ? 18.557 1.234 -11.452 1.00 61.19 84 ARG A CA 1
ATOM 674 C C . ARG A 1 84 ? 17.884 2.260 -10.532 1.00 61.19 84 ARG A C 1
ATOM 676 O O . ARG A 1 84 ? 16.984 1.915 -9.769 1.00 61.19 84 ARG A O 1
ATOM 683 N N . THR A 1 85 ? 18.281 3.528 -10.630 1.00 63.22 85 THR A N 1
ATOM 684 C CA . THR A 1 85 ? 17.675 4.636 -9.878 1.00 63.22 85 THR A CA 1
ATOM 685 C C . THR A 1 85 ? 16.264 4.927 -10.381 1.00 63.22 85 THR A C 1
ATOM 687 O O . THR A 1 85 ? 15.361 5.155 -9.577 1.00 63.22 85 THR A O 1
ATOM 690 N N . LEU A 1 86 ? 16.045 4.869 -11.698 1.00 63.12 86 LEU A N 1
ATOM 691 C CA . LEU A 1 86 ? 14.711 5.014 -12.288 1.00 63.12 86 LEU A CA 1
ATOM 692 C C . LEU A 1 86 ? 13.784 3.867 -11.880 1.00 63.12 86 LEU A C 1
ATOM 694 O O . LEU A 1 86 ? 12.629 4.118 -11.548 1.00 63.12 86 LEU A O 1
ATOM 698 N N . LEU A 1 87 ? 14.292 2.635 -11.828 1.00 61.94 87 LEU A N 1
ATOM 699 C CA . LEU A 1 87 ? 13.537 1.460 -11.395 1.00 61.94 87 LEU A CA 1
ATOM 700 C C . LEU A 1 87 ? 13.122 1.567 -9.920 1.00 61.94 87 LEU A C 1
ATOM 702 O O . LEU A 1 87 ? 11.956 1.356 -9.580 1.00 61.94 87 LEU A O 1
ATOM 706 N N . ALA A 1 88 ? 14.045 1.973 -9.044 1.00 65.06 88 ALA A N 1
ATOM 707 C CA . ALA A 1 88 ? 13.748 2.223 -7.635 1.00 65.06 88 ALA A CA 1
ATOM 708 C C . ALA A 1 88 ? 12.709 3.345 -7.450 1.00 65.06 88 ALA A C 1
ATOM 710 O O . ALA A 1 88 ? 11.809 3.226 -6.617 1.00 65.06 88 ALA A O 1
ATOM 711 N N . PHE A 1 89 ? 12.793 4.411 -8.252 1.00 62.25 89 PHE A N 1
ATOM 712 C CA . PHE A 1 89 ? 11.820 5.504 -8.252 1.00 62.25 89 PHE A CA 1
ATOM 713 C C . PHE A 1 89 ? 10.441 5.033 -8.740 1.00 62.25 89 PHE A C 1
ATOM 715 O O . PHE A 1 89 ? 9.435 5.290 -8.081 1.00 62.25 89 PHE A O 1
ATOM 722 N N . ALA A 1 90 ? 10.386 4.275 -9.841 1.00 65.44 90 ALA A N 1
ATOM 723 C CA . ALA A 1 90 ? 9.156 3.740 -10.427 1.00 65.44 90 ALA A CA 1
ATOM 724 C C . ALA A 1 90 ? 8.362 2.862 -9.448 1.00 65.44 90 ALA A C 1
ATOM 726 O O . ALA A 1 90 ? 7.130 2.923 -9.417 1.00 65.44 90 ALA A O 1
ATOM 727 N N . ARG A 1 91 ? 9.064 2.085 -8.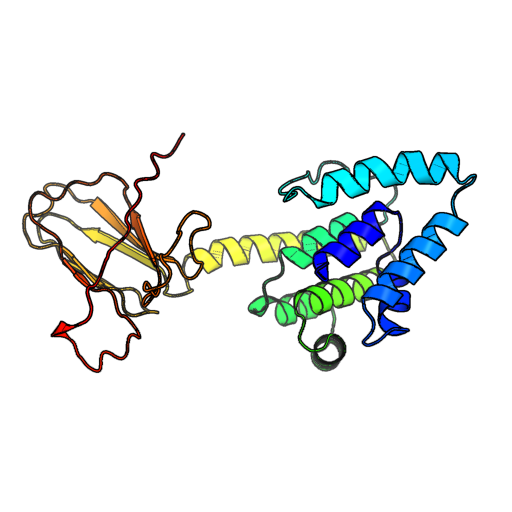613 1.00 66.62 91 ARG A N 1
ATOM 728 C CA . ARG A 1 91 ? 8.472 1.225 -7.573 1.00 66.62 91 ARG A CA 1
ATOM 729 C C . ARG A 1 91 ? 7.741 1.993 -6.486 1.00 66.62 91 ARG A C 1
ATOM 731 O O . ARG A 1 91 ? 6.769 1.487 -5.934 1.00 66.62 91 ARG A O 1
ATOM 738 N N . GLN A 1 92 ? 8.198 3.202 -6.180 1.00 65.69 92 GLN A N 1
ATOM 739 C CA . GLN A 1 92 ? 7.631 4.019 -5.107 1.00 65.69 92 GLN A CA 1
ATOM 740 C C . GLN A 1 92 ? 6.416 4.839 -5.565 1.00 65.69 92 GLN A C 1
ATOM 742 O O . GLN A 1 92 ? 5.661 5.354 -4.737 1.00 65.69 92 GLN A O 1
ATOM 747 N N . ILE A 1 93 ? 6.170 4.934 -6.876 1.00 63.34 93 ILE A N 1
ATOM 748 C CA . ILE A 1 93 ? 5.012 5.643 -7.423 1.00 63.34 93 ILE A CA 1
ATOM 749 C C . ILE A 1 93 ? 3.743 4.802 -7.243 1.00 63.34 93 ILE A C 1
ATOM 751 O O . ILE A 1 93 ? 3.506 3.814 -7.941 1.00 63.34 93 ILE A O 1
ATOM 755 N N . LYS A 1 94 ? 2.871 5.242 -6.332 1.00 66.38 94 LYS A N 1
ATOM 756 C CA . LYS A 1 94 ? 1.545 4.637 -6.139 1.00 66.38 94 LYS A CA 1
ATOM 757 C C . LYS A 1 94 ? 0.613 4.913 -7.332 1.00 66.38 94 LYS A C 1
ATOM 759 O O . LYS A 1 94 ? 0.689 5.992 -7.921 1.00 66.38 94 LYS A O 1
ATOM 764 N N . PRO A 1 95 ? -0.380 4.040 -7.604 1.00 62.19 95 PRO A N 1
ATOM 765 C CA . PRO A 1 95 ? -1.310 4.203 -8.730 1.00 62.19 95 PRO A CA 1
ATOM 766 C C . PRO A 1 95 ? -2.036 5.556 -8.758 1.00 62.19 95 PRO A C 1
ATOM 768 O O . PRO A 1 95 ? -2.171 6.174 -9.809 1.00 62.19 95 PRO A O 1
ATOM 771 N N . LYS A 1 96 ? -2.444 6.062 -7.586 1.00 64.00 96 LYS A N 1
ATOM 772 C CA . LYS A 1 96 ? -3.138 7.355 -7.447 1.00 64.00 96 LYS A CA 1
ATOM 773 C C . LYS A 1 96 ? -2.254 8.565 -7.791 1.00 64.00 96 LYS A C 1
ATOM 775 O O . LYS A 1 96 ? -2.777 9.655 -7.990 1.00 64.00 96 LYS A O 1
ATOM 780 N N . LYS A 1 97 ? -0.930 8.382 -7.845 1.00 69.69 97 LYS A N 1
ATOM 781 C CA . LYS A 1 97 ? 0.065 9.432 -8.098 1.00 69.69 97 LYS A CA 1
ATOM 782 C C . LYS A 1 97 ? 0.615 9.429 -9.522 1.00 69.69 97 LYS A C 1
ATOM 784 O O . LYS A 1 97 ? 1.288 10.386 -9.885 1.00 69.69 97 LYS A O 1
ATOM 789 N N . PHE A 1 98 ? 0.302 8.419 -10.337 1.00 68.00 98 PHE A N 1
ATOM 790 C CA . PHE A 1 98 ? 0.821 8.283 -11.703 1.00 68.00 98 PHE A CA 1
ATOM 791 C C . PHE A 1 98 ? 0.565 9.530 -12.563 1.00 68.00 98 PHE A C 1
ATOM 793 O O . PHE A 1 98 ? 1.504 10.122 -13.085 1.00 68.00 98 PHE A O 1
ATOM 800 N N . TYR A 1 99 ? -0.686 9.994 -12.625 1.00 71.06 99 TYR A N 1
ATOM 801 C CA . TYR A 1 99 ? -1.057 11.179 -13.406 1.00 71.06 99 TYR A CA 1
ATOM 802 C C . TYR A 1 99 ? -0.468 12.481 -12.852 1.00 71.06 99 TYR A C 1
ATOM 804 O O . TYR A 1 99 ? -0.056 13.352 -13.615 1.00 71.06 99 TYR A O 1
ATOM 812 N N . GLU A 1 100 ? -0.392 12.607 -11.524 1.00 70.31 100 GLU A N 1
ATOM 813 C CA . GLU A 1 100 ? 0.192 13.778 -10.861 1.00 70.31 100 GLU A CA 1
ATOM 814 C C . GLU A 1 100 ? 1.692 13.893 -11.169 1.00 70.31 100 GLU A C 1
ATOM 816 O O . GLU A 1 100 ? 2.185 14.962 -11.528 1.00 70.31 100 GLU A O 1
ATOM 821 N N . ILE A 1 101 ? 2.417 12.780 -11.051 1.00 68.81 101 ILE A N 1
ATOM 822 C CA . ILE A 1 101 ? 3.856 12.715 -11.307 1.00 68.81 101 ILE A CA 1
ATOM 823 C C . ILE A 1 101 ? 4.135 12.872 -12.800 1.00 68.81 101 ILE A C 1
ATOM 825 O O . ILE A 1 101 ? 4.989 13.674 -13.163 1.00 68.81 101 ILE A O 1
ATOM 829 N N . GLY A 1 102 ? 3.381 12.193 -13.667 1.00 65.31 102 GLY A N 1
ATOM 830 C CA . GLY A 1 102 ? 3.486 12.348 -15.117 1.00 65.31 102 GLY A CA 1
ATOM 831 C C . GLY A 1 102 ? 3.289 13.794 -15.572 1.00 65.31 102 GLY A C 1
ATOM 832 O O . GLY A 1 102 ? 4.087 14.303 -16.356 1.00 65.31 102 GLY A O 1
ATOM 833 N N . GLY A 1 103 ? 2.310 14.501 -15.002 1.00 66.12 103 GLY A N 1
ATOM 834 C CA . GLY A 1 103 ? 2.103 15.927 -15.263 1.00 66.12 103 GLY A CA 1
ATOM 835 C C . GLY A 1 103 ? 3.279 16.802 -14.813 1.00 66.12 103 GLY A C 1
ATOM 836 O O . GLY A 1 103 ? 3.717 17.671 -15.563 1.00 66.12 103 GLY A O 1
ATOM 837 N N . LYS A 1 104 ? 3.858 16.544 -13.630 1.00 72.62 104 LYS A N 1
ATOM 838 C CA . LYS A 1 104 ? 5.066 17.254 -13.149 1.00 72.62 104 LYS A CA 1
ATOM 839 C C . LYS A 1 104 ? 6.299 16.984 -14.016 1.00 72.62 104 LYS A C 1
ATOM 841 O O . LYS A 1 104 ? 7.171 17.841 -14.122 1.00 72.62 104 LYS A O 1
ATOM 846 N N . LEU A 1 105 ? 6.361 15.808 -14.635 1.00 67.00 105 LEU A N 1
ATOM 847 C CA . LEU A 1 105 ? 7.391 15.433 -15.602 1.00 67.00 105 LEU A CA 1
ATOM 848 C C . LEU A 1 105 ? 7.126 16.015 -17.006 1.00 67.00 105 LEU A C 1
ATOM 850 O O . LEU A 1 105 ? 8.004 15.946 -17.862 1.00 67.00 105 LEU A O 1
ATOM 854 N N . GLY A 1 106 ? 5.970 16.648 -17.230 1.00 71.50 106 GLY A N 1
ATOM 855 C CA . GLY A 1 106 ? 5.633 17.351 -18.468 1.00 71.50 106 GLY A CA 1
ATOM 856 C C . GLY A 1 106 ? 4.829 16.537 -19.484 1.00 71.50 106 GLY A C 1
ATOM 857 O O . GLY A 1 106 ? 4.658 17.003 -20.606 1.00 71.50 106 GLY A O 1
ATOM 858 N N . PHE A 1 107 ? 4.323 15.356 -19.118 1.00 69.44 107 PHE A N 1
ATOM 859 C CA . PHE A 1 107 ? 3.415 14.590 -19.977 1.00 69.44 107 PHE A CA 1
ATOM 860 C C . PHE A 1 107 ? 1.996 15.148 -19.936 1.00 69.44 107 PHE A C 1
ATOM 862 O O . PHE A 1 107 ? 1.500 15.562 -18.884 1.00 69.44 107 PHE A O 1
ATOM 869 N N . ASN A 1 108 ? 1.300 15.077 -21.068 1.00 74.62 108 ASN A N 1
ATOM 870 C CA . ASN A 1 108 ? -0.135 15.332 -21.116 1.00 74.62 108 ASN A CA 1
ATOM 871 C C . ASN A 1 108 ? -0.961 14.068 -20.797 1.00 74.62 108 ASN A C 1
ATOM 873 O O . ASN A 1 108 ? -0.466 12.940 -20.807 1.00 74.62 108 ASN A O 1
ATOM 877 N N . ILE A 1 109 ? -2.253 14.259 -20.510 1.00 73.75 109 ILE A N 1
ATOM 878 C CA . ILE A 1 109 ? -3.164 13.174 -20.103 1.00 73.75 109 ILE A CA 1
ATOM 879 C C . ILE A 1 109 ? -3.250 12.077 -21.173 1.00 73.75 109 ILE A C 1
ATOM 881 O O . ILE A 1 109 ? -3.228 10.896 -20.833 1.00 73.75 109 ILE A O 1
ATOM 885 N N . SER A 1 110 ? -3.308 12.450 -22.452 1.00 72.56 110 SER A N 1
ATOM 886 C CA . SER A 1 110 ? -3.416 11.499 -23.562 1.00 72.56 110 SER A CA 1
ATOM 887 C C . SER A 1 110 ? -2.157 10.639 -23.710 1.00 72.56 110 SER A C 1
ATOM 889 O O . SER A 1 110 ? -2.255 9.444 -23.981 1.00 72.56 110 SER A O 1
ATOM 891 N N . GLU A 1 111 ? -0.971 11.210 -23.486 1.00 71.25 111 GLU A N 1
ATOM 892 C CA . GLU A 1 111 ? 0.297 10.471 -23.461 1.00 71.25 111 GLU A CA 1
ATOM 893 C C . GLU A 1 111 ? 0.337 9.463 -22.309 1.00 71.25 111 GLU A C 1
ATOM 895 O O . GLU A 1 111 ? 0.744 8.319 -22.510 1.00 71.25 111 GLU A O 1
ATOM 900 N N . LEU A 1 112 ? -0.142 9.854 -21.126 1.00 69.69 112 LEU A N 1
ATOM 901 C CA . LEU A 1 112 ? -0.200 8.985 -19.947 1.00 69.69 112 LEU A CA 1
ATOM 902 C C . LEU A 1 112 ? -1.224 7.857 -20.105 1.00 69.69 112 LEU A C 1
ATOM 904 O O . LEU A 1 112 ? -0.918 6.711 -19.785 1.00 69.69 112 LEU A O 1
ATOM 908 N N . GLN A 1 113 ? -2.402 8.147 -20.664 1.00 71.31 113 GLN A N 1
ATOM 909 C CA . GLN A 1 113 ? -3.404 7.132 -21.005 1.00 71.31 113 GLN A CA 1
ATOM 910 C C . GLN A 1 113 ? -2.881 6.152 -22.057 1.00 71.31 113 GLN A C 1
ATOM 912 O O . GLN A 1 113 ? -3.138 4.953 -21.970 1.00 71.31 113 GLN A O 1
ATOM 917 N N . HIS A 1 114 ? -2.117 6.640 -23.037 1.00 70.50 114 HIS A N 1
ATOM 918 C CA . HIS A 1 114 ? -1.498 5.785 -24.043 1.00 70.50 114 HIS A CA 1
ATOM 919 C C . HIS A 1 114 ? -0.451 4.844 -23.435 1.00 70.50 114 HIS A C 1
ATOM 921 O O . HIS A 1 114 ? -0.408 3.671 -23.805 1.00 70.50 114 HIS A O 1
ATOM 927 N N . ILE A 1 115 ? 0.362 5.336 -22.492 1.00 66.75 115 ILE A N 1
ATOM 928 C CA . ILE A 1 115 ? 1.323 4.520 -21.735 1.00 66.75 115 ILE A CA 1
ATOM 929 C C . ILE A 1 115 ? 0.573 3.468 -20.904 1.00 66.75 115 ILE A C 1
ATOM 931 O O . ILE A 1 115 ? 0.848 2.281 -21.031 1.00 66.75 115 ILE A O 1
ATOM 935 N N . GLU A 1 116 ? -0.440 3.874 -20.139 1.00 64.81 116 GLU A N 1
ATOM 936 C CA . GLU A 1 116 ? -1.248 2.980 -19.298 1.00 64.81 116 GLU A CA 1
ATOM 937 C C . GLU A 1 116 ? -1.973 1.878 -20.092 1.00 64.81 116 GLU A C 1
ATOM 939 O O . GLU A 1 116 ? -2.031 0.723 -19.664 1.00 64.81 116 GLU A O 1
ATOM 944 N N . HIS A 1 117 ? -2.535 2.224 -21.250 1.00 64.44 117 HIS A N 1
ATOM 945 C CA . HIS A 1 117 ?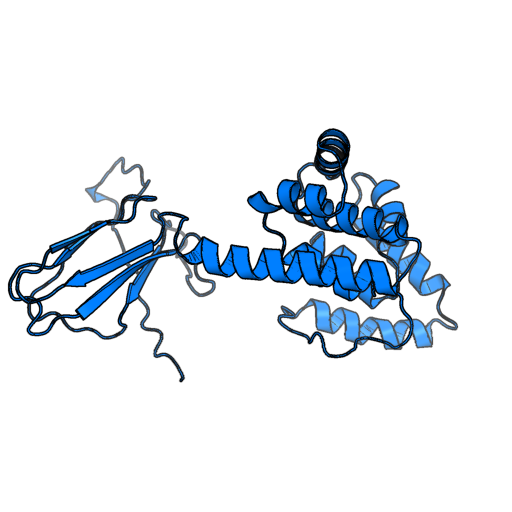 -3.253 1.280 -22.103 1.00 64.44 117 HIS A CA 1
ATOM 946 C C . HIS A 1 117 ? -2.298 0.306 -22.810 1.00 64.44 117 HIS A C 1
ATOM 948 O O . HIS A 1 117 ? -2.645 -0.855 -23.027 1.00 64.44 117 HIS A O 1
ATOM 954 N N . ARG A 1 118 ? -1.080 0.751 -23.154 1.00 62.06 118 ARG A N 1
ATOM 955 C CA . ARG A 1 118 ? -0.047 -0.114 -23.746 1.00 62.06 118 ARG A CA 1
ATOM 956 C C . ARG A 1 118 ? 0.504 -1.142 -22.765 1.00 62.06 118 ARG A C 1
ATOM 958 O O . ARG A 1 118 ? 0.817 -2.242 -23.204 1.00 62.06 118 ARG A O 1
ATOM 965 N N . THR A 1 119 ? 0.578 -0.831 -21.472 1.00 59.62 119 THR A N 1
ATOM 966 C CA . THR A 1 119 ? 1.082 -1.771 -20.457 1.00 59.62 119 THR A CA 1
ATOM 967 C C . THR A 1 119 ? 0.019 -2.739 -19.925 1.00 59.62 119 THR A C 1
ATOM 969 O O . THR A 1 119 ? 0.212 -3.345 -18.874 1.00 59.62 119 THR A O 1
ATOM 972 N N . LEU A 1 120 ? -1.113 -2.903 -20.632 1.00 52.91 120 LEU A N 1
ATOM 973 C CA . LEU A 1 120 ? -2.213 -3.819 -20.277 1.00 52.91 120 LEU A CA 1
ATOM 974 C C . LEU A 1 120 ? -2.683 -3.668 -18.816 1.00 52.91 120 LEU A C 1
ATOM 976 O O . LEU A 1 120 ? -3.017 -4.647 -18.152 1.00 52.91 120 LEU A O 1
ATOM 980 N N . CYS A 1 121 ? -2.697 -2.432 -18.307 1.00 50.94 121 CYS A N 1
ATOM 981 C CA . CYS A 1 121 ? -3.023 -2.101 -16.917 1.00 50.94 121 CYS A CA 1
ATOM 982 C C . CYS A 1 121 ? -2.009 -2.580 -15.860 1.00 50.94 121 CYS A C 1
ATOM 984 O O . CYS A 1 121 ? -2.277 -2.407 -14.665 1.00 50.94 121 CYS A O 1
ATOM 986 N N . ASN A 1 122 ? -0.831 -3.093 -16.243 1.00 61.78 122 ASN A N 1
ATOM 987 C CA . ASN A 1 122 ? 0.270 -3.248 -15.301 1.00 61.78 122 ASN A CA 1
ATOM 988 C C . ASN A 1 122 ? 0.850 -1.869 -14.960 1.00 61.78 122 ASN A C 1
ATOM 990 O O . ASN A 1 122 ? 1.499 -1.193 -15.763 1.00 61.78 122 ASN A O 1
ATOM 994 N N . ARG A 1 123 ? 0.545 -1.433 -13.738 1.00 63.66 123 ARG A N 1
ATOM 995 C CA . ARG A 1 123 ? 0.820 -0.081 -13.247 1.00 63.66 123 ARG A CA 1
ATOM 996 C C . ARG A 1 123 ? 2.296 0.174 -12.994 1.00 63.66 123 ARG A C 1
ATOM 998 O O . ARG A 1 123 ? 2.737 1.307 -13.152 1.00 63.66 123 ARG A O 1
ATOM 1005 N N . LYS A 1 124 ? 3.049 -0.856 -12.617 1.00 65.75 124 LYS A N 1
ATOM 1006 C CA . LYS A 1 124 ? 4.487 -0.721 -12.372 1.00 65.75 124 LYS A CA 1
ATOM 1007 C C . LYS A 1 124 ? 5.235 -0.500 -13.685 1.00 65.75 124 LYS A C 1
ATOM 1009 O O . LYS A 1 124 ? 6.048 0.414 -13.771 1.00 65.75 124 LYS A O 1
ATOM 1014 N N . ASP A 1 125 ? 4.837 -1.208 -14.734 1.00 65.75 125 ASP A N 1
ATOM 1015 C CA . ASP A 1 125 ? 5.383 -1.040 -16.084 1.00 65.75 125 ASP A CA 1
ATOM 1016 C C . ASP A 1 125 ? 5.027 0.333 -16.654 1.00 65.75 125 ASP A C 1
ATOM 1018 O O . ASP A 1 125 ? 5.860 0.980 -17.281 1.00 65.75 125 ASP A O 1
ATOM 1022 N N . ALA A 1 126 ? 3.814 0.829 -16.379 1.00 68.06 126 ALA A N 1
ATOM 1023 C CA . ALA A 1 126 ? 3.417 2.179 -16.775 1.00 68.06 126 ALA A CA 1
ATOM 1024 C C . ALA A 1 126 ? 4.326 3.244 -16.135 1.00 68.06 126 ALA A C 1
ATOM 1026 O O . ALA A 1 126 ? 4.747 4.182 -16.814 1.00 68.06 126 ALA A O 1
ATOM 1027 N N . ASN A 1 127 ? 4.671 3.086 -14.849 1.00 71.69 127 ASN A N 1
ATOM 1028 C CA . ASN A 1 127 ? 5.609 3.975 -14.158 1.00 71.69 127 ASN A CA 1
ATOM 1029 C C . ASN A 1 127 ? 7.005 3.916 -14.796 1.00 71.69 127 ASN A C 1
ATOM 1031 O O . ASN A 1 127 ? 7.598 4.962 -15.057 1.00 71.69 127 ASN A O 1
ATOM 1035 N N . ILE A 1 128 ? 7.512 2.706 -15.057 1.00 71.88 128 ILE A N 1
ATOM 1036 C CA . ILE A 1 128 ? 8.827 2.474 -15.668 1.00 71.88 128 ILE A CA 1
ATOM 1037 C C . ILE A 1 128 ? 8.880 3.112 -17.063 1.00 71.88 128 ILE A C 1
ATOM 1039 O O . ILE A 1 128 ? 9.752 3.939 -17.320 1.00 71.88 128 ILE A O 1
ATOM 1043 N N . GLN A 1 129 ? 7.905 2.835 -17.931 1.00 70.62 129 GLN A N 1
ATOM 1044 C CA . GLN A 1 129 ? 7.866 3.385 -19.289 1.00 70.62 129 GLN A CA 1
ATOM 1045 C C . GLN A 1 129 ? 7.714 4.909 -19.310 1.00 70.62 129 GLN A C 1
ATOM 1047 O O . GLN A 1 129 ? 8.348 5.582 -20.125 1.00 70.62 129 GLN A O 1
ATOM 1052 N N . MET A 1 130 ? 6.914 5.483 -18.406 1.00 78.44 130 MET A N 1
ATOM 1053 C CA . MET A 1 130 ? 6.794 6.937 -18.271 1.00 78.44 130 MET A CA 1
ATOM 1054 C C . MET A 1 130 ? 8.149 7.577 -17.942 1.00 78.44 130 MET A C 1
ATOM 1056 O O . MET A 1 130 ? 8.539 8.559 -18.574 1.00 78.44 130 MET A O 1
ATOM 1060 N N . LEU A 1 131 ? 8.892 7.016 -16.988 1.00 72.50 131 LEU A N 1
ATOM 1061 C CA . LEU A 1 131 ? 10.181 7.562 -16.554 1.00 72.50 131 LEU A CA 1
ATOM 1062 C C . LEU A 1 131 ? 11.279 7.359 -17.596 1.00 72.50 131 LEU A C 1
ATOM 1064 O O . LEU A 1 131 ? 12.044 8.286 -17.858 1.00 72.50 131 LEU A O 1
ATOM 1068 N N . SER A 1 132 ? 11.310 6.196 -18.245 1.00 71.75 132 SER A N 1
ATOM 1069 C CA . SER A 1 132 ? 12.232 5.898 -19.345 1.00 71.75 132 SER A CA 1
ATOM 1070 C C . SER A 1 132 ? 12.022 6.826 -20.534 1.00 71.75 132 SER A C 1
ATOM 1072 O O . SER A 1 132 ? 12.978 7.309 -21.142 1.00 71.75 132 SER A O 1
ATOM 1074 N N . ARG A 1 133 ? 10.765 7.139 -20.854 1.00 72.44 133 ARG A N 1
ATOM 1075 C CA . ARG A 1 133 ? 10.439 8.075 -21.930 1.00 72.44 133 ARG A CA 1
ATOM 1076 C C . ARG A 1 133 ? 10.785 9.513 -21.560 1.00 72.44 133 ARG A C 1
ATOM 1078 O O . ARG A 1 133 ? 11.270 10.258 -22.406 1.00 72.44 133 ARG A O 1
ATOM 1085 N N . TRP A 1 134 ? 10.574 9.884 -20.300 1.00 79.00 134 TRP A N 1
ATOM 1086 C CA . TRP A 1 134 ? 10.924 11.205 -19.796 1.00 79.00 134 TRP A CA 1
ATOM 1087 C C . TRP A 1 134 ? 12.424 11.448 -19.804 1.00 79.00 134 TRP A C 1
ATOM 1089 O O . TRP A 1 134 ? 12.862 12.516 -20.225 1.00 79.00 134 TRP A O 1
ATOM 1099 N N . ILE A 1 135 ? 13.220 10.476 -19.348 1.00 72.94 135 ILE A N 1
ATOM 1100 C CA . ILE A 1 135 ? 14.670 10.642 -19.316 1.00 72.94 135 ILE A CA 1
ATOM 1101 C C . ILE A 1 135 ? 15.250 10.711 -20.728 1.00 72.94 135 ILE A C 1
ATOM 1103 O O . ILE A 1 135 ? 16.112 11.546 -20.985 1.00 72.94 135 ILE A O 1
ATOM 1107 N N . ALA A 1 136 ? 14.707 9.921 -21.660 1.00 72.50 136 ALA A N 1
ATOM 1108 C CA . ALA A 1 136 ? 15.086 9.952 -23.070 1.00 72.50 136 ALA A CA 1
ATOM 1109 C C . ALA A 1 136 ? 14.834 11.316 -23.728 1.00 72.50 136 ALA A C 1
ATOM 1111 O O . ALA A 1 136 ? 15.518 11.677 -24.682 1.00 72.50 136 ALA A O 1
ATOM 1112 N N . SER A 1 137 ? 13.850 12.074 -23.230 1.00 70.81 137 SER A N 1
ATOM 1113 C CA . SER A 1 137 ? 13.542 13.414 -23.728 1.00 70.81 137 SER A CA 1
ATOM 1114 C C . SER A 1 137 ? 14.364 14.521 -23.060 1.00 70.81 137 SER A C 1
ATOM 1116 O O . SER A 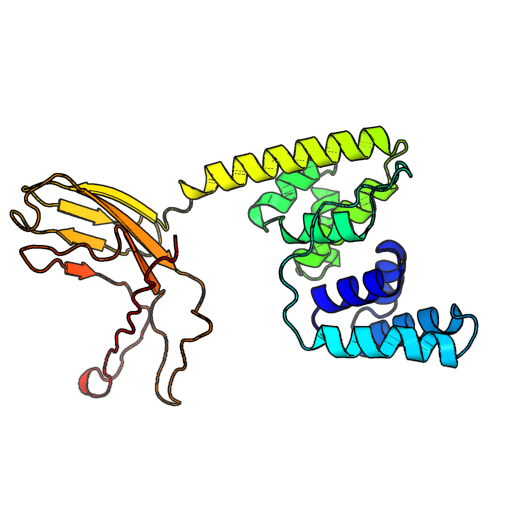1 137 ? 14.211 15.686 -23.428 1.00 70.81 137 SER A O 1
ATOM 1118 N N . GLN A 1 138 ? 15.207 14.213 -22.066 1.00 73.31 138 GLN A N 1
ATOM 1119 C CA . GLN A 1 138 ? 16.047 15.217 -21.411 1.00 73.31 138 GLN A CA 1
ATOM 1120 C C . GLN A 1 138 ? 17.339 15.454 -22.195 1.00 73.31 138 GLN A C 1
ATOM 1122 O O . GLN A 1 138 ? 18.059 14.527 -22.542 1.00 73.31 138 GLN A O 1
ATOM 1127 N N . THR A 1 139 ? 17.686 16.724 -22.400 1.00 69.31 139 THR A N 1
ATOM 1128 C CA . THR A 1 139 ? 18.923 17.139 -23.087 1.00 69.31 139 THR A CA 1
ATOM 1129 C C . THR A 1 139 ? 20.067 17.489 -22.129 1.00 69.31 139 THR A C 1
ATOM 1131 O O . THR A 1 139 ? 21.177 17.776 -22.566 1.00 69.31 139 THR A O 1
ATOM 1134 N N . SER A 1 140 ? 19.812 17.493 -20.815 1.00 73.06 140 SER A N 1
ATOM 1135 C CA . SER A 1 140 ? 20.788 17.856 -19.783 1.00 73.06 140 SER A CA 1
ATOM 1136 C C . SER A 1 140 ? 20.635 16.966 -18.553 1.00 73.06 140 SER A C 1
ATOM 1138 O O . SER A 1 140 ? 19.659 17.077 -17.809 1.00 73.06 140 SER A O 1
ATOM 1140 N N . GLY A 1 141 ? 21.640 16.124 -18.312 1.00 66.38 141 GLY A N 1
ATOM 1141 C CA . GLY A 1 141 ? 21.710 15.233 -17.153 1.00 66.38 141 GLY A CA 1
ATOM 1142 C C . GLY A 1 141 ? 21.582 15.950 -15.798 1.00 66.38 141 GLY A C 1
ATOM 1143 O O . GLY A 1 141 ? 20.730 15.569 -14.994 1.00 66.38 141 GLY A O 1
ATOM 1144 N N . PRO A 1 142 ? 22.322 17.049 -15.538 1.00 69.94 142 PRO A N 1
ATOM 1145 C CA . PRO A 1 142 ? 22.185 17.815 -14.295 1.00 69.94 142 PRO A CA 1
ATOM 1146 C C . PRO A 1 142 ? 20.783 18.404 -14.079 1.00 69.94 142 PRO A C 1
ATOM 1148 O O . PRO A 1 142 ? 20.260 18.364 -12.964 1.00 69.94 142 PRO A O 1
ATOM 1151 N N . LYS A 1 143 ? 20.139 18.906 -15.143 1.00 69.62 143 LYS A N 1
ATOM 1152 C CA . LYS A 1 143 ? 18.773 19.446 -15.072 1.00 69.62 143 LYS A CA 1
ATOM 1153 C C . LYS A 1 143 ? 17.746 18.339 -14.833 1.00 69.62 143 LYS A C 1
ATOM 1155 O O . LYS A 1 143 ? 16.861 18.508 -14.000 1.00 69.62 143 LYS A O 1
ATOM 1160 N N . ALA A 1 144 ? 17.906 17.195 -15.500 1.00 67.94 144 ALA A N 1
ATOM 1161 C CA . ALA A 1 144 ? 17.090 16.006 -15.272 1.00 67.94 144 ALA A CA 1
ATOM 1162 C C . ALA A 1 144 ? 17.197 15.537 -13.813 1.00 67.94 144 ALA A C 1
ATOM 1164 O O . ALA A 1 144 ? 16.186 15.340 -13.146 1.00 67.94 144 ALA A O 1
ATOM 1165 N N . ARG A 1 145 ? 18.418 15.450 -13.273 1.00 66.81 145 ARG A N 1
ATOM 1166 C CA . ARG A 1 145 ? 18.662 15.076 -11.871 1.00 66.81 145 ARG A CA 1
ATOM 1167 C C . ARG A 1 145 ? 17.957 16.017 -10.896 1.00 66.81 145 ARG A C 1
ATOM 1169 O O . ARG A 1 145 ? 17.307 15.551 -9.964 1.00 66.81 145 ARG A O 1
ATOM 1176 N N . HIS A 1 146 ? 18.049 17.326 -11.123 1.00 72.06 146 HIS A N 1
ATOM 1177 C CA . HIS A 1 146 ? 17.383 18.319 -10.282 1.00 72.06 146 HIS A CA 1
ATOM 1178 C C . HIS A 1 146 ? 15.853 18.190 -10.332 1.00 72.06 146 HIS A C 1
ATOM 1180 O O . HIS A 1 146 ? 15.205 18.165 -9.289 1.00 72.06 146 HIS A O 1
ATOM 1186 N N . THR A 1 147 ? 15.266 18.044 -11.524 1.00 71.44 147 THR A N 1
ATOM 1187 C CA . THR A 1 147 ? 13.816 17.848 -11.672 1.00 71.44 147 THR A CA 1
ATOM 1188 C C . THR A 1 147 ? 13.352 16.552 -11.012 1.00 71.44 147 THR A C 1
ATOM 1190 O O . THR A 1 147 ? 12.369 16.571 -10.276 1.00 71.44 147 THR A O 1
ATOM 1193 N N . LEU A 1 148 ? 14.074 15.442 -11.205 1.00 71.44 148 LEU A N 1
ATOM 1194 C CA . LEU A 1 148 ? 13.735 14.166 -10.574 1.00 71.44 148 LEU A CA 1
ATOM 1195 C C . LEU A 1 148 ? 13.793 14.275 -9.044 1.00 71.44 148 LEU A C 1
ATOM 1197 O O . LEU A 1 148 ? 12.899 13.777 -8.366 1.00 71.44 148 LEU A O 1
ATOM 1201 N N . LYS A 1 149 ? 14.795 14.983 -8.504 1.00 72.69 149 LYS A N 1
ATOM 1202 C CA . LYS A 1 149 ? 14.921 15.246 -7.065 1.00 72.69 149 LYS A CA 1
ATOM 1203 C C . LYS A 1 149 ? 13.738 16.053 -6.520 1.00 72.69 149 LYS A C 1
ATOM 1205 O O . LYS A 1 149 ? 13.146 15.637 -5.533 1.00 72.69 149 LYS A O 1
ATOM 1210 N N . LEU A 1 150 ? 13.335 17.136 -7.187 1.00 72.44 150 LEU A N 1
ATOM 1211 C CA . LEU A 1 150 ? 12.173 17.933 -6.770 1.00 72.44 150 LEU A CA 1
ATOM 1212 C C . LEU A 1 150 ? 10.863 17.134 -6.814 1.00 72.44 150 LEU A C 1
ATOM 1214 O O . LEU A 1 150 ? 10.029 17.232 -5.913 1.00 72.44 150 LEU A O 1
ATOM 1218 N N . VAL A 1 151 ? 10.672 16.326 -7.861 1.00 73.44 151 VAL A N 1
ATOM 1219 C CA . VAL A 1 151 ? 9.500 15.450 -7.968 1.00 73.44 151 VAL A CA 1
ATOM 1220 C C . VAL A 1 151 ? 9.539 14.388 -6.869 1.00 73.44 151 VAL A C 1
ATOM 1222 O O . VAL A 1 151 ? 8.506 14.137 -6.254 1.00 73.44 151 VAL A O 1
ATOM 1225 N N . TRP A 1 152 ? 10.709 13.821 -6.563 1.00 69.62 152 TRP A N 1
ATOM 1226 C CA . TRP A 1 152 ? 10.881 12.869 -5.465 1.00 69.62 152 TRP A CA 1
ATOM 1227 C C . TRP A 1 152 ? 10.514 13.459 -4.112 1.00 69.62 152 TRP A C 1
ATOM 1229 O O . TRP A 1 152 ? 9.721 12.872 -3.384 1.00 69.62 152 TRP A O 1
ATOM 1239 N N . GLU A 1 153 ? 11.056 14.631 -3.789 1.00 69.44 153 GLU A N 1
ATOM 1240 C CA . GLU A 1 153 ? 10.787 15.335 -2.536 1.00 69.44 153 GLU A CA 1
ATOM 1241 C C . GLU A 1 153 ? 9.290 15.647 -2.411 1.00 69.44 153 GLU A C 1
ATOM 1243 O O . GLU A 1 153 ? 8.680 15.350 -1.387 1.00 69.44 153 GLU A O 1
ATOM 1248 N N . SER A 1 154 ? 8.644 16.074 -3.502 1.00 65.81 154 SER A N 1
ATOM 1249 C CA . SER A 1 154 ? 7.191 16.272 -3.542 1.00 65.81 154 SER A CA 1
ATOM 1250 C C . SER A 1 154 ? 6.390 14.978 -3.329 1.00 65.81 154 SER A C 1
ATOM 1252 O O . SER A 1 154 ? 5.333 15.007 -2.695 1.00 65.81 154 SER A O 1
ATOM 1254 N N . VAL A 1 155 ? 6.869 13.839 -3.836 1.00 61.94 155 VAL A N 1
ATOM 1255 C CA . VAL A 1 155 ? 6.248 12.521 -3.621 1.00 61.94 155 VAL A CA 1
ATOM 1256 C C . VAL A 1 155 ? 6.426 12.060 -2.174 1.00 61.94 155 VAL A C 1
ATOM 1258 O O . VAL A 1 155 ? 5.486 11.519 -1.592 1.00 61.94 155 VAL A O 1
ATOM 1261 N N . GLN A 1 156 ? 7.584 12.316 -1.567 1.00 58.50 156 GLN A N 1
ATOM 1262 C CA . GLN A 1 156 ? 7.870 11.974 -0.174 1.00 58.50 156 GLN A CA 1
ATOM 1263 C C . GLN A 1 156 ? 7.057 12.830 0.804 1.00 58.50 156 GLN A C 1
ATOM 1265 O O . GLN A 1 156 ? 6.456 12.284 1.734 1.00 58.50 156 GLN A O 1
ATOM 1270 N N . ASP A 1 157 ? 6.941 14.135 0.552 1.00 56.19 157 ASP A N 1
ATOM 1271 C CA . ASP A 1 157 ? 6.102 15.049 1.332 1.00 56.19 157 ASP A CA 1
ATOM 1272 C C . ASP A 1 157 ? 4.614 14.705 1.196 1.00 56.19 157 ASP A C 1
ATOM 1274 O O . ASP A 1 157 ? 3.882 14.683 2.188 1.00 56.19 157 ASP A O 1
ATOM 1278 N N . ALA A 1 158 ? 4.165 14.331 -0.007 1.00 48.31 158 ALA A N 1
ATOM 1279 C CA . ALA A 1 158 ? 2.813 13.827 -0.223 1.00 48.31 158 ALA A CA 1
ATOM 1280 C C . ALA A 1 158 ? 2.574 12.474 0.468 1.00 48.31 158 ALA A C 1
ATOM 1282 O O . ALA A 1 158 ? 1.473 12.245 0.961 1.00 48.31 158 ALA A O 1
ATOM 1283 N N . SER A 1 159 ? 3.576 11.590 0.557 1.00 44.50 159 SER A N 1
ATOM 1284 C CA . SER A 1 159 ? 3.451 10.308 1.269 1.00 44.50 159 SER A CA 1
ATOM 1285 C C . SER A 1 159 ? 3.373 10.497 2.791 1.00 44.50 159 SER A C 1
ATOM 1287 O O . SER A 1 159 ? 2.580 9.825 3.456 1.00 44.50 159 SER A O 1
ATOM 1289 N N . LYS A 1 160 ? 4.112 11.476 3.336 1.00 45.66 160 LYS A N 1
ATOM 1290 C CA . LYS A 1 160 ? 4.003 11.911 4.737 1.00 45.66 160 LYS A CA 1
ATOM 1291 C C . LYS A 1 160 ? 2.653 12.581 5.014 1.00 45.66 160 LYS A C 1
ATOM 1293 O O . LYS A 1 160 ? 2.055 12.320 6.055 1.00 45.66 160 LYS A O 1
ATOM 1298 N N . ALA A 1 161 ? 2.126 13.358 4.066 1.00 42.56 161 ALA A N 1
ATOM 1299 C CA . ALA A 1 161 ? 0.793 13.958 4.147 1.00 42.56 161 ALA A CA 1
ATOM 1300 C C . ALA A 1 161 ? -0.363 12.959 3.903 1.00 42.56 161 ALA A C 1
ATOM 1302 O O . ALA A 1 161 ? -1.489 13.204 4.331 1.00 42.56 161 ALA A O 1
ATOM 1303 N N . GLU A 1 162 ? -0.118 11.820 3.245 1.00 41.75 162 GLU A N 1
ATOM 1304 C CA . GLU A 1 162 ? -1.121 10.769 3.007 1.00 41.75 162 GLU A CA 1
ATOM 1305 C C . GLU A 1 162 ? -1.341 9.840 4.207 1.00 41.75 162 GLU A C 1
ATOM 1307 O O . GLU A 1 162 ? -2.413 9.234 4.299 1.00 41.75 162 GLU A O 1
ATOM 1312 N N . LYS A 1 163 ? -0.412 9.773 5.176 1.00 43.34 163 LYS A N 1
ATOM 1313 C CA . LYS A 1 163 ? -0.627 9.007 6.423 1.00 43.34 163 LYS A CA 1
ATOM 1314 C C . LYS A 1 163 ? -1.815 9.515 7.258 1.00 43.34 163 LYS A C 1
ATOM 1316 O O . LYS A 1 163 ? -2.260 8.813 8.160 1.00 43.34 163 LYS A O 1
ATOM 1321 N N . THR A 1 164 ? -2.380 10.681 6.936 1.00 42.16 164 THR A N 1
ATOM 1322 C CA . THR A 1 164 ? -3.508 11.284 7.664 1.00 42.16 164 THR A CA 1
ATOM 1323 C C . THR A 1 164 ? -4.834 11.344 6.886 1.00 42.16 164 THR A C 1
ATOM 1325 O O . THR A 1 164 ? -5.811 11.861 7.429 1.00 42.16 164 THR A O 1
ATOM 1328 N N . LYS A 1 165 ? -4.945 10.811 5.650 1.00 47.31 165 LYS A N 1
ATOM 1329 C CA . LYS A 1 165 ? -6.164 11.008 4.818 1.00 47.31 165 LYS A CA 1
ATOM 1330 C C . LYS A 1 165 ? -6.805 9.790 4.142 1.00 47.31 165 LYS A C 1
ATOM 1332 O O . LYS A 1 165 ? -7.850 9.965 3.524 1.00 47.31 165 LYS A O 1
ATOM 1337 N N . ASP A 1 166 ? -6.297 8.566 4.287 1.00 63.38 166 ASP A N 1
ATOM 1338 C CA . ASP A 1 166 ? -6.967 7.388 3.686 1.00 63.38 166 ASP A CA 1
ATOM 1339 C C . ASP A 1 166 ? -8.227 6.944 4.465 1.00 63.38 166 ASP A C 1
ATOM 1341 O O . ASP A 1 166 ? -8.944 6.029 4.075 1.00 63.38 166 ASP A O 1
ATOM 1345 N N . GLY A 1 167 ? -8.500 7.563 5.622 1.00 77.38 167 GLY A N 1
ATOM 1346 C CA . GLY A 1 167 ? -9.631 7.213 6.486 1.00 77.38 167 GLY A CA 1
ATOM 1347 C C . GLY A 1 167 ? -9.547 5.805 7.088 1.00 77.38 167 GLY A C 1
ATOM 1348 O O . GLY A 1 167 ? -10.494 5.371 7.744 1.00 77.38 167 GLY A O 1
ATOM 1349 N N . ARG A 1 168 ? -8.461 5.066 6.831 1.00 85.94 168 ARG A N 1
ATOM 1350 C CA . ARG A 1 168 ? -8.162 3.731 7.378 1.00 85.94 168 ARG A CA 1
ATOM 1351 C C . ARG A 1 168 ? -7.629 3.792 8.800 1.00 85.94 168 ARG A C 1
ATOM 1353 O O . ARG A 1 168 ? -7.667 2.788 9.497 1.00 85.94 168 ARG A O 1
ATOM 1360 N N . SER A 1 169 ? -7.147 4.957 9.218 1.00 90.00 169 SER A N 1
ATOM 1361 C CA . SER A 1 169 ? -6.725 5.230 10.582 1.00 90.00 169 SER A CA 1
ATOM 1362 C C . SER A 1 169 ? -7.648 6.242 11.253 1.00 90.00 169 SER A C 1
ATOM 1364 O O . SER A 1 169 ? -8.262 7.096 10.603 1.00 90.00 169 SER A O 1
ATOM 1366 N N . ALA A 1 170 ? -7.752 6.128 12.569 1.00 92.56 170 ALA A N 1
ATOM 1367 C CA . ALA A 1 170 ? -8.359 7.113 13.441 1.00 92.56 170 ALA A CA 1
ATOM 1368 C C . ALA A 1 170 ? -7.510 7.214 14.709 1.00 92.56 170 ALA A C 1
ATOM 1370 O O . ALA A 1 170 ? -7.117 6.189 15.257 1.00 92.56 170 ALA A O 1
ATOM 1371 N N . THR A 1 171 ? -7.263 8.436 15.171 1.00 93.94 171 THR A N 1
ATOM 1372 C CA . THR A 1 171 ? -6.497 8.715 16.392 1.00 93.94 171 THR A CA 1
ATOM 1373 C C . THR A 1 171 ? -7.236 9.759 17.210 1.00 93.94 171 THR A C 1
ATOM 1375 O O . THR A 1 171 ? -7.779 10.712 16.640 1.00 93.94 171 THR A O 1
ATOM 1378 N N . ARG A 1 172 ? -7.310 9.564 18.528 1.00 91.75 172 ARG A N 1
ATOM 1379 C CA . ARG A 1 172 ? -7.931 10.509 19.461 1.00 91.75 172 ARG A CA 1
ATOM 1380 C C . ARG A 1 172 ? -7.430 10.271 20.888 1.00 91.75 172 ARG A C 1
ATOM 1382 O O . ARG A 1 172 ? -7.213 9.125 21.268 1.00 91.75 172 ARG A O 1
ATOM 1389 N N . ASN A 1 173 ? -7.362 11.335 21.684 1.00 93.38 173 ASN A N 1
ATOM 1390 C CA . ASN A 1 173 ? -7.137 11.240 23.125 1.00 93.38 173 ASN A CA 1
ATOM 1391 C C . ASN A 1 173 ? -8.403 10.818 23.878 1.00 93.38 173 ASN A C 1
ATOM 1393 O O . ASN A 1 173 ? -9.502 11.328 23.620 1.00 93.38 173 ASN A O 1
ATOM 1397 N N . PHE A 1 174 ? -8.239 9.903 24.829 1.00 94.19 174 PHE A N 1
ATOM 1398 C CA . PHE A 1 174 ? -9.288 9.441 25.729 1.00 94.19 174 PHE A CA 1
ATOM 1399 C C . PHE A 1 174 ? -8.807 9.527 27.172 1.00 94.19 174 PHE A C 1
ATOM 1401 O O . PHE A 1 174 ? -7.745 9.019 27.495 1.00 94.19 174 PHE A O 1
ATOM 1408 N N . GLY A 1 175 ? -9.622 10.116 28.044 1.00 92.69 175 GLY A N 1
ATOM 1409 C CA . GLY A 1 175 ? -9.417 10.077 29.493 1.00 92.69 175 GLY A CA 1
ATOM 1410 C C . GLY A 1 175 ? -10.477 9.230 30.197 1.00 92.69 175 GLY A C 1
ATOM 1411 O O . GLY A 1 175 ? -11.150 8.397 29.584 1.00 92.69 175 GLY A O 1
ATOM 1412 N N . ALA A 1 176 ? -10.706 9.507 31.481 1.00 95.06 176 ALA A N 1
ATOM 1413 C CA . ALA A 1 176 ? -11.631 8.750 32.329 1.00 95.06 176 ALA A CA 1
ATOM 1414 C C . ALA A 1 176 ? -13.090 8.692 31.836 1.00 95.06 176 ALA A C 1
ATOM 1416 O O . ALA A 1 176 ? -13.826 7.781 32.211 1.00 95.06 176 ALA A O 1
ATOM 1417 N N . LEU A 1 177 ? -13.533 9.610 30.973 1.00 94.38 177 LEU A N 1
ATOM 1418 C CA . LEU A 1 177 ? -14.874 9.549 30.375 1.00 94.38 177 LEU A CA 1
ATOM 1419 C C . LEU A 1 177 ? -15.011 8.449 29.308 1.00 94.38 177 LEU A C 1
ATOM 1421 O O . LEU A 1 177 ? -16.130 8.076 28.958 1.00 94.38 177 LEU A O 1
ATOM 1425 N N . GLY A 1 178 ? -13.897 7.911 28.806 1.00 94.69 178 GLY A N 1
ATOM 1426 C CA . GLY A 1 178 ? -13.894 7.003 27.668 1.00 94.69 178 GLY A CA 1
ATOM 1427 C C . GLY A 1 178 ? -14.407 7.683 26.396 1.00 94.69 178 GLY A C 1
ATOM 1428 O O . GLY A 1 178 ? -14.324 8.901 26.230 1.00 94.69 178 GLY A O 1
ATOM 1429 N N . GLY A 1 179 ? -14.930 6.893 25.465 1.00 95.69 179 GLY A N 1
ATOM 1430 C CA . GLY A 1 179 ? -15.503 7.401 24.227 1.00 95.69 179 GLY A CA 1
ATOM 1431 C C . GLY A 1 179 ? -15.463 6.398 23.084 1.00 95.69 179 GLY A C 1
ATOM 1432 O O . GLY A 1 179 ? -15.277 5.197 23.276 1.00 95.69 179 GLY A O 1
ATOM 1433 N N . LYS A 1 180 ? -15.663 6.911 21.870 1.00 96.12 180 LYS A N 1
ATOM 1434 C CA . LYS A 1 180 ? -15.701 6.126 20.637 1.00 96.12 180 LYS A CA 1
ATOM 1435 C C . LYS A 1 180 ? -14.671 6.638 19.634 1.00 96.12 180 LYS A C 1
ATOM 1437 O O . LYS A 1 180 ? -14.584 7.844 19.390 1.00 96.12 180 LYS A O 1
ATOM 1442 N N . LEU A 1 181 ? -13.948 5.701 19.031 1.00 95.00 181 LEU A N 1
ATOM 1443 C CA . LEU A 1 181 ? -13.028 5.896 17.917 1.00 95.00 181 LEU A CA 1
ATOM 1444 C C . LEU A 1 181 ? -13.541 5.089 16.722 1.00 95.00 181 LEU A C 1
ATOM 1446 O O . LEU A 1 181 ? -13.809 3.898 16.863 1.00 95.00 181 LEU A O 1
ATOM 1450 N N . SER A 1 182 ? -13.686 5.713 15.555 1.00 93.62 182 SER A N 1
ATOM 1451 C CA . SER A 1 182 ? -14.153 5.025 14.345 1.00 93.62 182 SER A CA 1
ATOM 1452 C C . SER A 1 182 ? -13.318 5.412 13.138 1.00 93.62 182 SER A C 1
ATOM 1454 O O . SER A 1 182 ? -13.038 6.593 12.927 1.00 93.62 182 SER A O 1
ATOM 1456 N N . THR A 1 183 ? -12.964 4.424 12.321 1.00 90.75 183 THR A N 1
ATOM 1457 C CA . THR A 1 183 ? -12.300 4.661 11.039 1.00 90.75 183 THR A CA 1
ATOM 1458 C C . THR A 1 183 ? -13.332 5.118 10.010 1.00 90.75 183 THR A C 1
ATOM 1460 O O . THR A 1 183 ? -14.449 4.601 9.948 1.00 90.75 183 THR A O 1
ATOM 1463 N N . LYS A 1 184 ? -12.984 6.121 9.194 1.00 87.50 184 LYS A N 1
ATOM 1464 C CA . LYS A 1 184 ? -13.893 6.643 8.154 1.00 87.50 184 LYS A CA 1
ATOM 1465 C C . LYS A 1 184 ? -14.117 5.632 7.031 1.00 87.50 184 LYS A C 1
ATOM 1467 O O . LYS A 1 184 ? -15.179 5.605 6.422 1.00 87.50 184 LYS A O 1
ATOM 1472 N N . SER A 1 185 ? -13.109 4.812 6.764 1.00 80.19 185 SER A N 1
ATOM 1473 C CA . SER A 1 185 ? -13.154 3.701 5.819 1.00 80.19 185 SER A CA 1
ATOM 1474 C C . SER A 1 185 ? -13.178 2.375 6.582 1.00 80.19 185 SER A C 1
ATOM 1476 O O . SER A 1 185 ? -12.654 2.292 7.692 1.00 80.19 185 SER A O 1
ATOM 1478 N N . HIS A 1 186 ? -13.773 1.336 5.995 1.00 85.62 186 HIS A N 1
ATOM 1479 C CA . HIS A 1 186 ? -13.844 -0.031 6.540 1.00 85.62 186 HIS A CA 1
ATOM 1480 C C . HIS A 1 186 ? -14.667 -0.216 7.830 1.00 85.62 186 HIS A C 1
ATOM 1482 O O . HIS A 1 186 ? -14.879 -1.352 8.226 1.00 85.62 186 HIS A O 1
ATOM 1488 N N . GLY A 1 187 ? -15.170 0.853 8.461 1.00 90.50 187 GLY A N 1
ATOM 1489 C CA . GLY A 1 187 ? -16.204 0.794 9.505 1.00 90.50 187 GLY A CA 1
ATOM 1490 C C . GLY A 1 187 ? -15.770 0.254 10.875 1.00 90.50 187 GLY A C 1
ATOM 1491 O O . GLY A 1 187 ? -16.630 -0.036 11.710 1.00 90.50 187 GLY A O 1
ATOM 1492 N N . PHE A 1 188 ? -14.468 0.125 11.136 1.00 95.06 188 PHE A N 1
ATOM 1493 C CA . PHE A 1 188 ? -13.970 -0.340 12.429 1.00 95.06 188 PHE A CA 1
ATOM 1494 C C . PHE A 1 188 ? -14.317 0.669 13.520 1.00 95.06 188 PHE A C 1
ATOM 1496 O O . PHE A 1 188 ? -14.236 1.884 13.321 1.00 95.06 188 PHE A O 1
ATOM 1503 N N . THR A 1 189 ? -14.720 0.170 14.687 1.00 95.81 189 THR A N 1
ATOM 1504 C CA . THR A 1 189 ? -15.111 1.021 15.814 1.00 95.81 189 THR A CA 1
ATOM 1505 C C . THR A 1 189 ? -14.600 0.466 17.133 1.00 95.81 189 THR A C 1
ATOM 1507 O O . THR A 1 189 ? -14.971 -0.638 17.519 1.00 95.81 189 THR A O 1
ATOM 1510 N N . LEU A 1 190 ? -13.836 1.268 17.869 1.00 97.38 190 LEU A N 1
ATOM 1511 C CA . LEU A 1 190 ? -13.414 1.000 19.239 1.00 97.38 190 LEU A CA 1
ATOM 1512 C C . LEU A 1 190 ? -14.242 1.849 20.209 1.00 97.38 190 LEU A C 1
ATOM 1514 O O . LEU A 1 190 ? -14.323 3.068 20.068 1.00 97.38 190 LEU A O 1
ATOM 1518 N N . ASN A 1 191 ? -14.851 1.203 21.201 1.00 97.25 191 ASN A N 1
ATOM 1519 C CA . ASN A 1 191 ? -15.579 1.860 22.281 1.00 97.25 191 ASN A CA 1
ATOM 1520 C C . ASN A 1 191 ? -14.861 1.603 23.606 1.00 97.25 191 ASN A C 1
ATOM 1522 O O . ASN A 1 191 ? -14.701 0.453 24.021 1.00 97.25 191 ASN A O 1
ATOM 1526 N N . ILE A 1 192 ? -14.470 2.684 24.268 1.00 97.38 192 ILE A N 1
ATOM 1527 C CA . ILE A 1 192 ? -13.800 2.688 25.563 1.00 97.38 192 ILE A CA 1
ATOM 1528 C C . ILE A 1 192 ? -14.835 3.142 26.595 1.00 97.38 192 ILE A C 1
ATOM 1530 O O . ILE A 1 192 ? -15.348 4.257 26.474 1.00 97.38 192 ILE A O 1
ATOM 1534 N N . PRO A 1 193 ? -15.203 2.306 27.580 1.00 97.19 193 PRO A N 1
ATOM 1535 C CA . PRO A 1 193 ? -16.203 2.694 28.564 1.00 97.19 193 PRO A CA 1
ATOM 1536 C C . PRO A 1 193 ? -15.642 3.707 29.582 1.00 97.19 193 PRO A C 1
ATOM 1538 O O . PRO A 1 193 ? -14.432 3.733 29.825 1.00 97.19 193 PRO A O 1
ATOM 1541 N N . PRO A 1 194 ? -16.504 4.500 30.243 1.00 97.00 194 PRO A N 1
ATOM 1542 C CA . PRO A 1 194 ? -16.085 5.378 31.331 1.00 97.00 194 PRO A CA 1
ATOM 1543 C C . PRO A 1 194 ? -15.384 4.618 32.473 1.00 97.00 194 PRO A C 1
ATOM 1545 O O . PRO A 1 194 ? -15.839 3.561 32.935 1.00 97.00 194 PRO A O 1
ATOM 1548 N N . GLY A 1 195 ? -14.275 5.174 32.953 1.00 94.81 195 GLY A N 1
ATOM 1549 C CA . GLY A 1 195 ? -13.404 4.609 33.982 1.00 94.81 195 GLY A CA 1
ATOM 1550 C C . GLY A 1 195 ? -12.523 3.455 33.496 1.00 94.81 195 GLY A C 1
ATOM 1551 O O . GLY A 1 195 ? -12.034 2.691 34.322 1.00 94.81 195 GLY A O 1
ATOM 1552 N N . ALA A 1 196 ? -12.369 3.267 32.180 1.00 96.56 196 ALA A N 1
ATOM 1553 C CA . ALA A 1 196 ? -11.406 2.316 31.619 1.00 96.56 196 ALA A CA 1
ATOM 1554 C C . ALA A 1 196 ? -9.963 2.849 31.622 1.00 96.56 196 ALA A C 1
ATOM 1556 O O . ALA A 1 196 ? -9.032 2.045 31.604 1.00 96.56 196 ALA A O 1
ATOM 1557 N N . LEU A 1 197 ? -9.801 4.175 31.646 1.00 95.00 197 LEU A N 1
ATOM 1558 C CA . LEU A 1 197 ? -8.531 4.896 31.705 1.00 95.00 197 LEU A CA 1
ATOM 1559 C C . LEU A 1 197 ? -8.530 5.815 32.930 1.00 95.00 197 LEU A C 1
ATOM 1561 O O . LEU A 1 197 ? -9.569 6.384 33.270 1.00 95.00 197 LEU A O 1
ATOM 1565 N N . GLU A 1 198 ? -7.385 5.927 33.596 1.00 89.81 198 GLU A N 1
ATOM 1566 C CA . GLU A 1 198 ? -7.173 6.854 34.721 1.00 89.81 198 GLU A CA 1
ATOM 1567 C C . GLU A 1 198 ? -6.575 8.172 34.219 1.00 89.81 198 GLU A C 1
ATOM 1569 O O . GLU A 1 198 ? -7.032 9.246 34.608 1.00 89.81 198 GLU A O 1
ATOM 1574 N N . GLU A 1 199 ? -5.626 8.073 33.290 1.00 90.94 199 GLU A N 1
ATOM 1575 C CA . GLU A 1 199 ? -4.953 9.196 32.640 1.00 90.94 199 GLU A CA 1
ATOM 1576 C C . GLU A 1 199 ? -5.454 9.382 31.201 1.00 90.94 199 GLU A C 1
ATOM 1578 O O . GLU A 1 199 ? -6.162 8.533 30.649 1.00 90.94 199 GLU A O 1
ATOM 1583 N N . GLU A 1 200 ? -5.147 10.538 30.616 1.00 93.44 200 GLU A N 1
ATOM 1584 C CA . GLU A 1 200 ? -5.452 10.812 29.215 1.00 93.44 200 GLU A CA 1
ATOM 1585 C C . GLU A 1 200 ? -4.425 10.122 28.312 1.00 93.44 200 GLU A C 1
ATOM 1587 O O . GLU A 1 200 ? -3.236 10.410 28.394 1.00 93.44 200 GLU A O 1
ATOM 1592 N N . GLU A 1 201 ? -4.901 9.247 27.428 1.00 92.56 201 GLU A N 1
ATOM 1593 C CA . GLU A 1 201 ? -4.064 8.459 26.524 1.00 92.56 201 GLU A CA 1
ATOM 1594 C C . GLU A 1 201 ? -4.446 8.730 25.062 1.00 92.56 201 GLU A C 1
ATOM 1596 O O . GLU A 1 201 ? -5.632 8.696 24.705 1.00 92.56 201 GLU A O 1
ATOM 1601 N N . GLU A 1 202 ? -3.456 8.956 24.193 1.00 94.19 202 GLU A N 1
ATOM 1602 C CA . GLU A 1 202 ? -3.676 9.006 22.745 1.00 94.19 202 GLU A CA 1
ATOM 1603 C C . GLU A 1 202 ? -3.825 7.587 22.199 1.00 94.19 202 GLU A C 1
ATOM 1605 O O . GLU A 1 202 ? -2.868 6.819 22.153 1.00 94.19 202 GLU A O 1
ATOM 1610 N N . ILE A 1 203 ? -5.025 7.236 21.742 1.00 94.94 203 ILE A N 1
ATOM 1611 C CA . ILE A 1 203 ? -5.299 5.909 21.192 1.00 94.94 203 ILE A CA 1
ATOM 1612 C C . ILE A 1 203 ? -5.498 6.026 19.691 1.00 94.94 203 ILE A C 1
ATOM 1614 O O . ILE A 1 203 ? -6.305 6.832 19.210 1.00 94.94 203 ILE A O 1
ATOM 1618 N N . SER A 1 204 ? -4.796 5.175 18.946 1.00 93.50 204 SER A N 1
ATOM 1619 C CA . SER A 1 204 ? -4.971 5.049 17.504 1.00 93.50 204 SER A CA 1
ATOM 1620 C C . SER A 1 204 ? -5.399 3.647 17.094 1.00 93.50 204 SER A C 1
ATOM 1622 O O . SER A 1 204 ? -5.054 2.647 17.722 1.00 93.50 204 SER A O 1
ATOM 1624 N N . LEU A 1 205 ? -6.189 3.599 16.027 1.00 94.25 205 LEU A N 1
ATOM 1625 C CA . LEU A 1 205 ? -6.692 2.397 15.383 1.00 94.25 205 LEU A CA 1
ATOM 1626 C C . LEU A 1 205 ? -6.419 2.516 13.887 1.00 94.25 205 LEU A C 1
ATOM 1628 O O . LEU A 1 205 ? -6.856 3.481 13.261 1.00 94.25 205 LEU A O 1
ATOM 1632 N N . GLN A 1 206 ? -5.732 1.535 13.315 1.00 92.81 206 GLN A N 1
ATOM 1633 C CA . GLN A 1 206 ? -5.379 1.470 11.902 1.00 92.81 206 GLN A CA 1
ATOM 1634 C C . GLN A 1 206 ? -5.862 0.155 11.291 1.00 92.81 206 GLN A C 1
ATOM 1636 O O . GLN A 1 206 ? -5.616 -0.914 11.837 1.00 92.81 206 GLN A O 1
ATOM 1641 N N . VAL A 1 207 ? -6.523 0.226 10.137 1.00 91.81 207 VAL A N 1
ATOM 1642 C CA . VAL A 1 207 ? -6.949 -0.953 9.369 1.00 91.81 207 VAL A CA 1
ATOM 1643 C C . VAL A 1 207 ? -5.802 -1.446 8.489 1.00 91.81 207 VAL A C 1
ATOM 1645 O O . VAL A 1 207 ? -5.202 -0.665 7.744 1.00 91.81 207 VAL A O 1
ATOM 1648 N N . LEU A 1 208 ? -5.531 -2.748 8.557 1.00 88.44 208 LEU A N 1
ATOM 1649 C CA . LEU A 1 208 ? -4.523 -3.448 7.767 1.00 88.44 208 LEU A CA 1
ATOM 1650 C C . LEU A 1 208 ? -5.213 -4.153 6.597 1.00 88.44 208 LEU A C 1
ATOM 1652 O O . LEU A 1 208 ? -5.983 -5.092 6.798 1.00 88.44 208 LEU A O 1
ATOM 1656 N N . THR A 1 209 ? -4.964 -3.673 5.377 1.00 84.12 209 THR A N 1
ATOM 1657 C CA . THR A 1 209 ? -5.536 -4.285 4.167 1.00 84.12 209 THR A CA 1
ATOM 1658 C C . THR A 1 209 ? -4.702 -5.424 3.608 1.00 84.12 209 THR A C 1
ATOM 1660 O O . THR A 1 209 ? -5.237 -6.262 2.893 1.00 84.12 209 THR A O 1
ATOM 1663 N N . GLU A 1 210 ? -3.416 -5.456 3.945 1.00 81.44 210 GLU A N 1
ATOM 1664 C CA . GLU A 1 210 ? -2.514 -6.534 3.556 1.00 81.44 210 GLU A CA 1
ATOM 1665 C C . GLU A 1 210 ? -2.610 -7.690 4.556 1.00 81.44 210 GLU A C 1
ATOM 1667 O O . GLU A 1 210 ? -2.729 -7.470 5.766 1.00 81.44 210 GLU A O 1
ATOM 1672 N N . ILE A 1 211 ? -2.553 -8.921 4.047 1.00 78.81 211 ILE A N 1
ATOM 1673 C CA . ILE A 1 211 ? -2.552 -10.131 4.872 1.00 78.81 211 ILE A CA 1
ATOM 1674 C C . ILE A 1 211 ? -1.134 -10.327 5.437 1.00 78.81 211 ILE A C 1
ATOM 1676 O O . ILE A 1 211 ? -0.177 -10.287 4.664 1.00 78.81 211 ILE A O 1
ATOM 1680 N N . PRO A 1 212 ? -0.957 -10.534 6.756 1.00 76.25 212 PRO A N 1
ATOM 1681 C CA . PRO A 1 212 ? 0.366 -10.749 7.337 1.00 76.25 212 PRO A CA 1
ATOM 1682 C C . PRO A 1 212 ? 1.034 -12.014 6.782 1.00 76.25 212 PRO A C 1
ATOM 1684 O O . PRO A 1 212 ? 0.429 -13.082 6.802 1.00 76.25 212 PRO A O 1
ATOM 1687 N N . ASN A 1 213 ? 2.308 -11.922 6.387 1.00 71.81 213 ASN A N 1
ATOM 1688 C CA . ASN A 1 213 ? 3.057 -13.039 5.784 1.00 71.81 213 ASN A CA 1
ATOM 1689 C C . ASN A 1 213 ? 3.155 -14.300 6.668 1.00 71.81 213 ASN A C 1
ATOM 1691 O O . ASN A 1 213 ? 3.362 -15.388 6.147 1.00 71.81 213 ASN A O 1
ATOM 1695 N N . GLY A 1 214 ? 3.031 -14.170 7.994 1.00 73.00 214 GLY A N 1
ATOM 1696 C CA . GLY A 1 214 ? 3.062 -15.309 8.923 1.00 73.00 214 GLY A CA 1
ATOM 1697 C C . GLY A 1 214 ? 1.683 -15.867 9.298 1.00 73.00 214 GLY A C 1
ATOM 1698 O O . GLY A 1 214 ? 1.606 -16.762 10.136 1.00 73.00 214 GLY A O 1
ATOM 1699 N N . LEU A 1 215 ? 0.591 -15.328 8.744 1.00 81.06 215 LEU A N 1
ATOM 1700 C CA . LEU A 1 215 ? -0.742 -15.880 8.967 1.00 81.06 215 LEU A CA 1
ATOM 1701 C C . LEU A 1 215 ? -0.917 -17.110 8.073 1.00 81.06 215 LEU A C 1
ATOM 1703 O O . LEU A 1 215 ? -1.098 -16.985 6.865 1.00 81.06 215 LEU A O 1
ATOM 1707 N N . THR A 1 216 ? -0.865 -18.291 8.681 1.00 80.50 216 THR A N 1
ATOM 1708 C CA . THR A 1 216 ? -1.198 -19.554 8.013 1.00 80.50 216 THR A CA 1
ATOM 1709 C C . THR A 1 216 ? -2.614 -19.933 8.416 1.00 80.50 216 THR A C 1
ATOM 1711 O O . THR A 1 216 ? -2.908 -19.972 9.608 1.00 80.50 216 THR A O 1
ATOM 1714 N N . LEU A 1 217 ? -3.482 -20.143 7.428 1.00 82.25 217 LEU A N 1
ATOM 1715 C CA . LEU A 1 217 ? -4.850 -20.614 7.628 1.00 82.25 217 LEU A CA 1
ATOM 1716 C C . LEU A 1 217 ? -4.905 -22.113 7.343 1.00 82.25 217 LEU A C 1
ATOM 1718 O O . LEU A 1 217 ? -4.257 -22.583 6.403 1.00 82.25 217 LEU A O 1
ATOM 1722 N N . GLU A 1 218 ? -5.693 -22.840 8.126 1.00 85.00 218 GLU A N 1
ATOM 1723 C CA . GLU A 1 218 ? -6.010 -24.238 7.833 1.00 85.00 218 GLU A CA 1
ATOM 1724 C C . GLU A 1 218 ? -6.914 -24.356 6.591 1.00 85.00 218 GLU A C 1
ATOM 1726 O O . GLU A 1 218 ? -7.495 -23.379 6.112 1.00 85.00 218 GLU A O 1
ATOM 1731 N N . ALA A 1 219 ? -7.038 -25.566 6.038 1.00 83.81 219 ALA A N 1
ATOM 1732 C CA . ALA A 1 219 ? -7.764 -25.797 4.782 1.00 83.81 219 ALA A CA 1
ATOM 1733 C C . ALA A 1 219 ? -9.261 -25.418 4.836 1.00 83.81 219 ALA A C 1
ATOM 1735 O O . ALA A 1 219 ? -9.871 -25.175 3.793 1.00 83.81 219 ALA A O 1
ATOM 1736 N N . ASP A 1 220 ? -9.853 -25.388 6.029 1.00 85.62 220 ASP A N 1
ATOM 1737 C CA . ASP A 1 220 ? -11.246 -25.028 6.300 1.00 85.62 220 ASP A CA 1
ATOM 1738 C C . ASP A 1 220 ? -11.414 -23.629 6.922 1.00 85.62 220 ASP A C 1
ATOM 1740 O O . ASP A 1 220 ? -12.532 -23.230 7.257 1.00 85.62 220 ASP A O 1
ATOM 1744 N N . GLU A 1 221 ? -10.336 -22.848 7.018 1.00 86.31 221 GLU A N 1
ATOM 1745 C CA . GLU A 1 221 ? -10.356 -21.479 7.523 1.00 86.31 221 GLU A CA 1
ATOM 1746 C C . GLU A 1 221 ? -10.382 -20.445 6.390 1.00 86.31 221 GLU A C 1
ATOM 1748 O O . GLU A 1 221 ? -9.775 -20.597 5.329 1.00 86.31 221 GLU A O 1
ATOM 1753 N N . LEU A 1 222 ? -11.087 -19.335 6.624 1.00 84.81 222 LEU A N 1
ATOM 1754 C CA . LEU A 1 222 ? -11.201 -18.240 5.666 1.00 84.81 222 LEU A CA 1
ATOM 1755 C C . LEU A 1 222 ? -11.014 -16.894 6.363 1.00 84.81 222 LEU A C 1
ATOM 1757 O O . LEU A 1 222 ? -11.631 -16.614 7.393 1.00 84.81 222 LEU A O 1
ATOM 1761 N N . LEU A 1 223 ? -10.228 -16.012 5.747 1.00 87.19 223 LEU A N 1
ATOM 1762 C CA . LEU A 1 223 ? -10.139 -14.623 6.176 1.00 87.19 223 LEU A CA 1
ATOM 1763 C C . LEU A 1 223 ? -11.403 -13.858 5.756 1.00 87.19 223 LEU A C 1
ATOM 1765 O O . LEU A 1 223 ? -11.672 -13.672 4.572 1.00 87.19 223 LEU A O 1
ATOM 1769 N N . VAL A 1 224 ? -12.171 -13.389 6.740 1.00 87.38 224 VAL A N 1
ATOM 1770 C CA . VAL A 1 224 ? -13.486 -12.755 6.516 1.00 87.38 224 VAL A CA 1
ATOM 1771 C C . VAL A 1 224 ? -13.511 -11.244 6.754 1.00 87.38 224 VAL A C 1
ATOM 1773 O O . VAL A 1 224 ? -14.521 -10.589 6.492 1.00 87.38 224 VAL A O 1
ATOM 1776 N N . SER A 1 225 ? -12.423 -10.682 7.275 1.00 88.75 225 SER A N 1
ATOM 1777 C CA . SER A 1 225 ? -12.270 -9.258 7.571 1.00 88.75 225 SER A CA 1
ATOM 1778 C C . SER A 1 225 ? -10.827 -8.826 7.340 1.00 88.75 225 SER A C 1
ATOM 1780 O O . SER A 1 225 ? -9.902 -9.625 7.455 1.00 88.75 225 SER A O 1
ATOM 1782 N N . HIS A 1 226 ? -10.641 -7.532 7.091 1.00 90.19 226 HIS A N 1
ATOM 1783 C CA . HIS A 1 226 ? -9.334 -6.891 7.198 1.00 90.19 226 HIS A CA 1
ATOM 1784 C C . HIS A 1 226 ? -8.777 -7.003 8.625 1.00 90.19 226 HIS A C 1
ATOM 1786 O O . HIS A 1 226 ? -9.538 -7.120 9.595 1.00 90.19 226 HIS A O 1
ATOM 1792 N N . GLY A 1 227 ? -7.451 -6.932 8.742 1.00 90.62 227 GLY A N 1
ATOM 1793 C CA . GLY A 1 227 ? -6.768 -6.844 10.027 1.00 90.62 227 GLY A CA 1
ATOM 1794 C C . GLY A 1 227 ? -6.843 -5.436 10.615 1.00 90.62 227 GLY A C 1
ATOM 1795 O O . GLY A 1 227 ? -7.273 -4.480 9.963 1.00 90.62 227 GLY A O 1
ATOM 1796 N N . PHE A 1 228 ? -6.389 -5.286 11.855 1.00 92.06 228 PHE A N 1
ATOM 1797 C CA . PHE A 1 228 ? -6.254 -3.982 12.492 1.00 92.06 228 PHE A CA 1
ATOM 1798 C C . PHE A 1 228 ? -5.041 -3.946 13.419 1.00 92.06 228 PHE A C 1
ATOM 1800 O O . PHE A 1 228 ? -4.574 -4.976 13.900 1.00 92.06 228 PHE A O 1
ATOM 1807 N N . GLN A 1 229 ? -4.564 -2.737 13.684 1.00 91.50 229 GLN A N 1
ATOM 1808 C CA . GLN A 1 229 ? -3.503 -2.446 14.630 1.00 91.50 229 GLN A CA 1
ATOM 1809 C C . GLN A 1 229 ? -3.942 -1.303 15.542 1.00 91.50 229 GLN A C 1
ATOM 1811 O O . GLN A 1 229 ? -4.521 -0.319 15.077 1.00 91.50 229 GLN A O 1
ATOM 1816 N N . CYS A 1 230 ? -3.673 -1.445 16.836 1.00 90.88 230 CYS A N 1
ATOM 1817 C CA . CYS A 1 230 ? -3.967 -0.429 17.839 1.00 90.88 230 CYS A CA 1
ATOM 1818 C C . CYS A 1 230 ? -2.672 0.071 18.477 1.00 90.88 230 CYS A C 1
ATOM 1820 O O . CYS A 1 230 ? -1.766 -0.723 18.730 1.00 90.88 230 CYS A O 1
ATOM 1822 N N . TYR A 1 231 ? -2.627 1.362 18.800 1.00 91.88 231 TYR A N 1
ATOM 1823 C CA . TYR A 1 231 ? -1.576 1.953 19.626 1.00 91.88 231 TYR A CA 1
ATOM 1824 C C . TYR A 1 231 ? -2.187 2.742 20.794 1.00 91.88 231 TYR A C 1
ATOM 1826 O O . TYR A 1 231 ? -3.301 3.253 20.637 1.00 91.88 231 TYR A O 1
ATOM 1834 N N . PRO A 1 232 ? -1.475 2.857 21.929 1.00 92.00 232 PRO A N 1
ATOM 1835 C CA . PRO A 1 232 ? -0.149 2.292 22.187 1.00 92.00 232 PRO A CA 1
ATOM 1836 C C . PRO A 1 232 ? -0.187 0.777 22.428 1.00 92.00 232 PRO A C 1
ATOM 1838 O O . PRO A 1 232 ? -1.143 0.227 22.976 1.00 92.00 232 PRO A O 1
ATOM 1841 N N . SER A 1 233 ? 0.866 0.087 21.981 1.00 88.38 233 SER A N 1
ATOM 1842 C CA . SER A 1 233 ? 1.014 -1.352 22.217 1.00 88.38 233 SER A CA 1
ATOM 1843 C C . SER A 1 233 ? 1.207 -1.615 23.712 1.00 88.38 233 SER A C 1
ATOM 1845 O O . SER A 1 233 ? 1.938 -0.893 24.385 1.00 88.38 233 SER A O 1
ATOM 1847 N N . GLY A 1 234 ? 0.545 -2.644 24.242 1.00 87.25 234 GLY A N 1
ATOM 1848 C CA . GLY A 1 234 ? 0.649 -3.024 25.654 1.00 87.25 234 GLY A CA 1
ATOM 1849 C C . GLY A 1 234 ? -0.215 -2.215 26.630 1.00 87.25 234 GLY A C 1
ATOM 1850 O O . GLY A 1 234 ? -0.221 -2.545 27.818 1.00 87.25 234 GLY A O 1
ATOM 1851 N N . LEU A 1 235 ? -0.981 -1.220 26.160 1.00 90.56 235 LEU A N 1
ATOM 1852 C CA . LEU A 1 235 ? -1.924 -0.473 26.997 1.00 90.56 235 LEU A CA 1
ATOM 1853 C C . LEU A 1 235 ? -2.944 -1.412 27.660 1.00 90.56 235 LEU A C 1
ATOM 1855 O O . LEU A 1 235 ? -3.555 -2.260 27.005 1.00 90.56 235 LEU A O 1
ATOM 1859 N N . ARG A 1 236 ? -3.164 -1.233 28.967 1.00 92.62 236 ARG A N 1
ATOM 1860 C CA . ARG A 1 236 ? -4.119 -2.026 29.752 1.00 92.62 236 ARG A CA 1
ATOM 1861 C C . ARG A 1 236 ? -5.268 -1.162 30.247 1.00 92.62 236 ARG A C 1
ATOM 1863 O O . ARG A 1 236 ? -5.089 -0.324 31.125 1.00 92.62 236 ARG A O 1
ATOM 1870 N N . PHE A 1 237 ? -6.466 -1.430 29.743 1.00 94.75 237 PHE A N 1
ATOM 1871 C CA . PHE A 1 237 ? -7.682 -0.810 30.258 1.00 94.75 237 PHE A CA 1
ATOM 1872 C C . PHE A 1 237 ? -8.104 -1.442 31.590 1.00 94.75 237 PHE A C 1
ATOM 1874 O O . PHE A 1 237 ? -8.089 -2.663 31.744 1.00 94.75 237 PHE A O 1
ATOM 1881 N N . LYS A 1 238 ? -8.568 -0.620 32.537 1.00 96.56 238 LYS A N 1
ATOM 1882 C CA . LYS A 1 238 ? -9.148 -1.079 33.815 1.00 96.56 238 LYS A CA 1
ATOM 1883 C C . LYS A 1 238 ? -10.501 -1.774 33.633 1.00 96.56 238 LYS A C 1
ATOM 1885 O O . LYS A 1 238 ? -10.943 -2.512 34.508 1.00 96.56 238 LYS A O 1
ATOM 1890 N N . LYS A 1 239 ? -11.161 -1.539 32.496 1.00 96.19 239 LYS A N 1
ATOM 1891 C CA . LYS A 1 239 ? -12.426 -2.167 32.099 1.00 96.19 239 LYS A CA 1
ATOM 1892 C C . LYS A 1 239 ? -12.340 -2.652 30.649 1.00 96.19 239 LYS A C 1
ATOM 1894 O O . LYS A 1 239 ? -11.661 -2.004 29.855 1.00 96.19 239 LYS A O 1
ATOM 1899 N N . PRO A 1 240 ? -13.047 -3.730 30.268 1.00 96.94 240 PRO A N 1
ATOM 1900 C CA . PRO A 1 240 ? -13.019 -4.231 28.897 1.00 96.94 240 PRO A CA 1
ATOM 1901 C C . PRO A 1 240 ? -13.500 -3.186 27.881 1.00 96.94 240 PRO A C 1
ATOM 1903 O O . PRO A 1 240 ? -14.607 -2.658 27.998 1.00 96.94 240 PRO A O 1
ATOM 1906 N N . ALA A 1 241 ? -12.681 -2.915 26.866 1.00 95.75 241 ALA A N 1
ATOM 1907 C CA . ALA A 1 241 ? -13.082 -2.135 25.700 1.00 95.75 241 ALA A CA 1
ATOM 1908 C C . ALA A 1 241 ? -13.784 -3.032 24.666 1.00 95.75 241 ALA A C 1
ATOM 1910 O O . ALA A 1 241 ? -13.548 -4.239 24.604 1.00 95.75 241 ALA A O 1
ATOM 1911 N N . LYS A 1 242 ? -14.644 -2.440 23.830 1.00 97.06 242 LYS A N 1
ATOM 1912 C CA . LYS A 1 242 ? -15.370 -3.156 22.771 1.00 97.06 242 LYS A CA 1
ATOM 1913 C C . LYS A 1 242 ? -14.889 -2.709 21.398 1.00 97.06 242 LYS A C 1
ATOM 1915 O O . LYS A 1 242 ? -15.184 -1.586 20.987 1.00 97.06 242 LYS A O 1
ATOM 1920 N N . LEU A 1 243 ? -14.236 -3.612 20.672 1.00 95.69 243 LEU A N 1
ATOM 1921 C CA . LEU A 1 243 ? -13.907 -3.433 19.261 1.00 95.69 243 LEU A CA 1
ATOM 1922 C C . LEU A 1 243 ? -14.973 -4.096 18.378 1.00 95.69 243 LEU A C 1
ATOM 1924 O O . LEU A 1 243 ? -15.378 -5.230 18.615 1.00 95.69 243 LEU A O 1
ATOM 1928 N N . ILE A 1 244 ? -15.439 -3.369 17.368 1.00 94.50 244 ILE A N 1
ATOM 1929 C CA . ILE A 1 244 ? -16.386 -3.832 16.355 1.00 94.50 244 ILE A CA 1
ATOM 1930 C C . ILE A 1 244 ? -15.632 -3.908 15.030 1.00 94.50 244 ILE A C 1
ATOM 1932 O O . ILE A 1 244 ? -15.115 -2.893 14.556 1.00 94.50 244 ILE A O 1
ATOM 1936 N N . ILE A 1 245 ? -15.590 -5.113 14.462 1.00 94.44 245 ILE A N 1
ATOM 1937 C CA . ILE A 1 245 ? -14.852 -5.466 13.248 1.00 94.44 245 ILE A CA 1
ATOM 1938 C C . ILE A 1 245 ? -15.871 -5.849 12.167 1.00 94.44 245 ILE A C 1
ATOM 1940 O O . ILE A 1 245 ? -16.535 -6.880 12.304 1.00 94.44 245 ILE A O 1
ATOM 1944 N N . PRO A 1 246 ? -16.049 -5.033 11.117 1.00 90.81 246 PRO A N 1
ATOM 1945 C CA . PRO A 1 246 ? -16.905 -5.399 9.993 1.00 90.81 246 PRO A CA 1
ATOM 1946 C C . PRO A 1 246 ? -16.294 -6.541 9.180 1.00 90.81 246 PRO A C 1
ATOM 1948 O O . PRO A 1 246 ? -15.131 -6.474 8.796 1.00 90.81 246 PRO A O 1
ATOM 1951 N N . HIS A 1 247 ? -17.092 -7.562 8.876 1.00 87.50 247 HIS A N 1
ATOM 1952 C CA . HIS A 1 247 ? -16.693 -8.696 8.040 1.00 87.50 247 HIS A CA 1
ATOM 1953 C C . HIS A 1 247 ? -17.594 -8.808 6.805 1.00 87.50 247 HIS A C 1
ATOM 1955 O O . HIS A 1 247 ? -18.705 -8.279 6.785 1.00 87.50 247 HIS A O 1
ATOM 1961 N N . CYS A 1 248 ? -17.136 -9.532 5.783 1.00 81.25 248 CYS A N 1
ATOM 1962 C CA . CYS A 1 248 ? -17.905 -9.814 4.566 1.00 81.25 248 CYS A CA 1
ATOM 1963 C C . CYS A 1 248 ? -18.384 -11.273 4.456 1.00 81.25 248 CYS A C 1
ATOM 1965 O O . CYS A 1 248 ? -18.948 -11.647 3.431 1.00 81.25 248 CYS A O 1
ATOM 1967 N N . ALA A 1 249 ? -18.194 -12.096 5.499 1.00 82.62 249 ALA A N 1
ATOM 1968 C CA . ALA A 1 249 ? -18.676 -13.479 5.505 1.00 82.62 249 ALA A CA 1
ATOM 1969 C C . ALA A 1 249 ? -20.191 -13.577 5.275 1.00 82.62 249 ALA A C 1
ATOM 1971 O O . ALA A 1 249 ? -20.981 -13.010 6.035 1.00 82.62 249 ALA A O 1
ATOM 1972 N N . LEU A 1 250 ? -20.585 -14.375 4.282 1.00 82.12 250 LEU A N 1
ATOM 1973 C CA . LEU A 1 250 ? -21.960 -14.824 4.115 1.00 82.12 250 LEU A CA 1
ATOM 1974 C C . LEU A 1 250 ? -22.149 -16.138 4.874 1.00 82.12 250 LEU A C 1
ATOM 1976 O O . LEU A 1 250 ? -21.750 -17.204 4.412 1.00 82.12 250 LEU A O 1
ATOM 1980 N N . VAL A 1 251 ? -22.767 -16.059 6.048 1.00 83.50 251 VAL A N 1
ATOM 1981 C CA . VAL A 1 251 ? -22.967 -17.220 6.915 1.00 83.50 251 VAL A CA 1
ATOM 1982 C C . VAL A 1 251 ? -24.364 -17.798 6.698 1.00 83.50 251 VAL A C 1
ATOM 1984 O O . VAL A 1 251 ? -25.353 -17.257 7.185 1.00 83.50 251 VAL A O 1
ATOM 1987 N N . THR A 1 252 ? -24.453 -18.908 5.965 1.00 82.88 252 THR A N 1
ATOM 1988 C CA . THR A 1 252 ? -25.728 -19.592 5.667 1.00 82.88 252 THR A CA 1
ATOM 1989 C C . THR A 1 252 ? -26.174 -20.547 6.775 1.00 82.88 252 THR A C 1
ATOM 1991 O O . THR A 1 252 ? -27.366 -20.800 6.930 1.00 82.88 252 THR A O 1
ATOM 1994 N N . ALA A 1 253 ? -25.234 -21.052 7.579 1.00 86.56 253 ALA A N 1
ATOM 1995 C CA . ALA A 1 253 ? -25.498 -21.916 8.726 1.00 86.56 253 ALA A CA 1
ATOM 1996 C C . ALA A 1 253 ? -24.660 -21.463 9.940 1.00 86.56 253 ALA A C 1
ATOM 1998 O O . ALA A 1 253 ? -23.583 -22.010 10.170 1.00 86.56 253 ALA A O 1
ATOM 1999 N N . PRO A 1 254 ? -25.136 -20.485 10.737 1.00 79.75 254 PRO A N 1
ATOM 2000 C CA . PRO A 1 254 ? -24.359 -19.872 11.823 1.00 79.75 254 PRO A CA 1
ATOM 2001 C C . PRO A 1 254 ? -23.818 -20.862 12.851 1.00 79.75 254 PRO A C 1
ATOM 2003 O O . PRO A 1 254 ? -22.693 -20.726 13.308 1.00 79.75 254 PRO A O 1
ATOM 2006 N N . ASN A 1 255 ? -24.585 -21.910 13.152 1.00 87.00 255 ASN A N 1
ATOM 2007 C CA . ASN A 1 255 ? -24.206 -22.917 14.145 1.00 87.00 255 ASN A CA 1
ATOM 2008 C C . ASN A 1 255 ? -23.131 -23.900 13.644 1.00 87.00 255 ASN A C 1
ATOM 2010 O O . ASN A 1 255 ? -22.765 -24.816 14.373 1.00 87.00 255 ASN A O 1
ATOM 2014 N N . LYS A 1 256 ? -22.681 -23.764 12.390 1.00 84.88 256 LYS A N 1
ATOM 2015 C CA . LYS A 1 256 ? -21.666 -24.622 11.764 1.00 84.88 256 LYS A CA 1
ATOM 2016 C C . LYS A 1 256 ? -20.349 -23.897 11.490 1.00 84.88 256 LYS A C 1
ATOM 2018 O O . LYS A 1 256 ? -19.462 -24.492 10.892 1.00 84.88 256 LYS A O 1
ATOM 2023 N N . VAL A 1 257 ? -20.231 -22.632 11.883 1.00 85.12 257 VAL A N 1
ATOM 2024 C CA . VAL A 1 257 ? -19.020 -21.832 11.691 1.00 85.12 257 VAL A CA 1
ATOM 2025 C C . VAL A 1 257 ? -18.579 -21.223 13.012 1.00 85.12 257 VAL A C 1
ATOM 2027 O O . VAL A 1 257 ? -19.402 -20.847 13.846 1.00 85.12 257 VAL A O 1
ATOM 2030 N N . GLN A 1 258 ? -17.269 -21.111 13.187 1.00 87.56 258 GLN A N 1
ATOM 2031 C CA . GLN A 1 258 ? -16.649 -20.440 14.318 1.00 87.56 258 GLN A CA 1
ATOM 2032 C C . GLN A 1 258 ? -15.826 -19.260 13.807 1.00 87.56 258 GLN A C 1
ATOM 2034 O O . GLN A 1 258 ? -15.197 -19.341 12.756 1.00 87.56 258 GLN A O 1
ATOM 2039 N N . THR A 1 259 ? -15.823 -18.164 14.563 1.00 87.50 259 THR A N 1
ATOM 2040 C CA . THR A 1 259 ? -14.940 -17.027 14.293 1.00 87.50 259 THR A CA 1
ATOM 2041 C C . THR A 1 259 ? -13.719 -17.118 15.193 1.00 87.50 259 THR A C 1
ATOM 2043 O O . THR A 1 259 ? -13.854 -17.210 16.414 1.00 87.50 259 THR A O 1
ATOM 2046 N N . ILE A 1 260 ? -12.536 -17.043 14.590 1.00 88.25 260 ILE A N 1
ATOM 2047 C CA . ILE A 1 260 ? -11.249 -17.030 15.284 1.00 88.25 260 ILE A CA 1
ATOM 2048 C C . ILE A 1 260 ? -10.595 -15.666 15.046 1.00 88.25 260 ILE A C 1
ATOM 2050 O O . ILE A 1 260 ? -10.647 -15.125 13.942 1.00 88.25 260 ILE A O 1
ATOM 2054 N N . LEU A 1 261 ? -10.009 -15.085 16.097 1.00 88.94 261 LEU A N 1
ATOM 2055 C CA . LEU A 1 261 ? -9.239 -13.846 16.015 1.00 88.94 261 LEU A CA 1
ATOM 2056 C C . LEU A 1 261 ? -7.773 -14.145 16.332 1.00 88.94 261 LEU A C 1
ATOM 2058 O O . LEU A 1 261 ? -7.441 -14.470 17.470 1.00 88.94 261 LEU A O 1
ATOM 2062 N N . TYR A 1 262 ? -6.902 -13.982 15.339 1.00 85.81 262 TYR A N 1
ATOM 2063 C CA . TYR A 1 262 ? -5.455 -14.051 15.529 1.00 85.81 262 TYR A CA 1
ATOM 2064 C C . TYR A 1 262 ? -4.931 -12.683 15.968 1.00 85.81 262 TYR A C 1
ATOM 2066 O O . TYR A 1 262 ? -5.224 -11.665 15.342 1.00 85.81 262 TYR A O 1
ATOM 2074 N N . SER A 1 263 ? -4.147 -12.653 17.045 1.00 86.12 263 SER A N 1
ATOM 2075 C CA . SER A 1 263 ? -3.552 -11.425 17.580 1.00 86.12 263 SER A CA 1
ATOM 2076 C C . SER A 1 263 ? -2.087 -11.641 17.918 1.00 86.12 263 SER A C 1
ATOM 2078 O O . SER A 1 263 ? -1.764 -12.600 18.620 1.00 86.12 263 SER A O 1
ATOM 2080 N N . TRP A 1 264 ? -1.211 -10.748 17.462 1.00 81.12 264 TRP A N 1
ATOM 2081 C CA . TRP A 1 264 ? 0.221 -10.798 17.751 1.00 81.12 264 TRP A CA 1
ATOM 2082 C C . TRP A 1 264 ? 0.643 -9.516 18.460 1.00 81.12 264 TRP A C 1
ATOM 2084 O O . TRP A 1 264 ? 0.280 -8.419 18.037 1.00 81.12 264 TRP A O 1
ATOM 2094 N N . ASN A 1 265 ? 1.454 -9.649 19.505 1.00 70.25 265 ASN A N 1
ATOM 2095 C CA . ASN A 1 265 ? 2.128 -8.509 20.109 1.00 70.25 265 ASN A CA 1
ATOM 2096 C C . ASN A 1 265 ? 3.509 -8.399 19.470 1.00 70.25 265 ASN A C 1
ATOM 2098 O O . ASN A 1 265 ? 4.409 -9.160 19.816 1.00 70.25 265 ASN A O 1
ATOM 2102 N N . GLN A 1 266 ? 3.690 -7.461 18.541 1.00 56.53 266 GLN A N 1
ATOM 2103 C CA . GLN A 1 266 ? 5.042 -7.049 18.179 1.00 56.53 266 GLN A CA 1
ATOM 2104 C C . GLN A 1 266 ? 5.584 -6.223 19.347 1.00 56.53 266 GLN A C 1
ATOM 2106 O O . GLN A 1 266 ? 5.208 -5.065 19.537 1.00 56.53 266 GLN A O 1
ATOM 2111 N N . SER A 1 267 ? 6.421 -6.838 20.180 1.00 45.78 267 SER A N 1
ATOM 2112 C CA . SER A 1 267 ? 7.320 -6.093 21.053 1.00 45.78 267 SER A CA 1
ATOM 2113 C C . SER A 1 267 ? 8.245 -5.296 20.141 1.00 45.78 267 SER A C 1
ATOM 2115 O O . SER A 1 267 ? 9.087 -5.888 19.468 1.00 45.78 267 SER A O 1
ATOM 2117 N N . GLY A 1 268 ? 8.039 -3.982 20.054 1.00 37.41 268 GLY A N 1
ATOM 2118 C CA . GLY A 1 268 ? 8.941 -3.109 19.317 1.00 37.41 268 GLY A CA 1
ATOM 2119 C C . GLY A 1 268 ? 10.351 -3.275 19.872 1.00 37.41 268 GLY A C 1
ATOM 2120 O O . GLY A 1 268 ? 10.595 -2.993 21.043 1.00 37.41 268 GLY A O 1
ATOM 2121 N N . THR A 1 269 ? 11.268 -3.781 19.056 1.00 27.98 269 THR A N 1
ATOM 2122 C CA . THR A 1 269 ? 12.687 -3.514 19.257 1.00 27.98 269 THR A CA 1
ATOM 2123 C C . THR A 1 269 ? 12.898 -2.041 18.932 1.00 27.98 269 THR A C 1
ATOM 2125 O O . THR A 1 269 ? 12.566 -1.617 17.824 1.00 27.98 269 THR A O 1
ATOM 2128 N N . ASN A 1 270 ? 13.344 -1.296 19.947 1.00 30.20 270 ASN A N 1
ATOM 2129 C CA . ASN A 1 270 ? 13.751 0.112 19.888 1.00 30.20 270 ASN A CA 1
ATOM 2130 C C . ASN A 1 270 ? 14.639 0.439 18.686 1.00 30.20 270 ASN A C 1
ATOM 2132 O O . ASN A 1 270 ? 15.490 -0.415 18.345 1.00 30.20 270 ASN A O 1
#

Foldseek 3Di:
DDPLVQLVLLVLLPHAVVVLCVLCVVVVPCVVNSSVVSLVVSCVPDPDPVRSVVSVVVVVVCSVDDDDDDDPPDPDPPLADRLVNQLVVLVLQDPVCQQVLLVLLPDDPVRLVVLCVSVVNPSSSSSSVSSSVSSVPDPGSNVNVVSSVVSVVVSVVVVVVVVPPPLQKWKDKDAQCWAKTFRPPQTKIKGDHHRQHHGIDIKMKGWAPDDDPPDDDDPPDDDFFTDMDMPPQPDGTPDDMDIDTDGRDDCPDVVVDDDDDDDDRDPDDD

InterPro domains:
  IPR000906 ZU5 domain [PF00791] (173-255)
  IPR000906 ZU5 domain [PS51145] (168-270)
  IPR000906 ZU5 domain [SM00218] (166-268)
  IPR011029 Death-like domain superfamily [G3DSA:1.10.533.10] (1-74)
  IPR011029 Death-like domain superfamily [G3DSA:1.10.533.10] (78-171)
  IPR011029 Death-like domain superfamily [SSF47986] (4-64)
  IPR011029 Death-like domain superfamily [SSF47986] (84-148)
  IPR037936 Netrin receptor UNC5A-D [PTHR12582] (93-269)

Sequence (270 aa):
MTVDQFYDLGVALGFTIQQLDVIEYRRFRDREQAIYDMLVTWRERQPSGHAAREMFLPLMESLDSPAEETAISDIGLTGEIPDRTLLAFARQIKPKKFYEIGGKLGFNISELQHIEHRTLCNRKDANIQMLSRWIASQTSGPKARHTLKLVWESVQDASKAEKTKDGRSATRNFGALGGKLSTKSHGFTLNIPPGALEEEEEISLQVLTEIPNGLTLEADELLVSHGFQCYPSGLRFKKPAKLIIPHCALVTAPNKVQTILYSWNQSGTN

pLDDT: mean 72.64, std 15.77, range [27.98, 97.38]